Protein AF-A0A1N7J1S6-F1 (afdb_monomer_lite)

Organism: NCBI:txid570947

InterPro domains:
  IPR013783 Immunoglobulin-like fold [G3DSA:2.60.40.10] (115-213)
  IPR014755 Copper resistance protein CopC/internalin, immunoglobulin-like [G3DSA:2.60.40.1220] (24-111)
  IPR032812 SbsA, Ig-like domain [PF13205] (24-112)

pLDDT: mean 71.51, std 26.27, range [21.31, 98.06]

Foldseek 3Di:
DDAQAWPFDPPPVDPDDDPPDPAPAAAQFDKGKTFGPWFWDPVLDDCVAWFKAWPVRHTDPQWDWDGDTRIIMIGGPDGHDAQTKMKIKGAQSTAHPVRHTYPGIDIDIHTHHHDAQAFWEDWDWDWDAPPVRQIKIWIFTDDGPQFPAKWKWKDQDPDIDTPADPVRHGDGDHPTDMGRPDDAQTKMKIWIWTHHPNDTHPIYPIDIDHHHHPPPVDPPDDDPVVVVVVVVDDPDPDDDDPDDDLDADFDDDDDQAWTWRFDDDPNDGQWTKTFGPQCPPPDPVVVVVVVVVVQVVCCVVPNPQWDWDFDQDDDDDDDDDDDRRRTTTTGRPDDDDPDDPDDDDDDDD

Secondary structure (DSSP, 8-state):
--------B-----SS----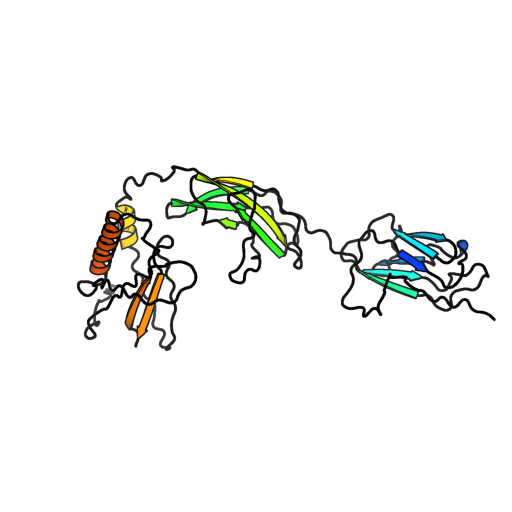-S--PBPTT--EEEE-SS-B-GGG-STTTEEEEETTS-B-TT-EEEEETTEEEEE-SSPPPTT-EEEEEE-TT-BBTTS-B-SS-EEEEEEBPPPPPPPPEEEEEEEEE-TTS-EEEEEEEEPPTT--EEEEEEESSSS-EEPB-TTSPBP-B-SSEEE----TTPEEEEEEEEEETTEE----PPEEEEPPTT-----S---HHHHHHHTT---------------------TTTS-EEEEEEETTEEEEEEEEPP-GGGS-HHHHHHHHHHHHHHHHHHHGGG--EEE--------SS-------EEE-----S-------------

Sequence (349 aa):
MRYAAALIFFIIFLNGAPVFGEEERVPVDKRWTVEFSVDIDPVSVTEDTVYVTTENGEKVASVETKTEGRFVYVSNPSTYNYDTVYTLHVEKRVSSVQGEALLSGETEDFRTEHAPVQAPEGVTAEISYNHYGKPEVLVDWSPVPGADGYHFYYGDGEAMETFRNMDGTPETILPPFRDSFVYEGETWRYGAKSVKDGRESSLSEVQEITVPGDVSPGWVGESREFVEEMHQYRPTITEETEEVGLVYANGVFAGEMASFDYQFNEGKVTRTVIAFPDFSQYSEADQSRFFDYMTEELSGQFGDAAFIDESYSESGVRSAGWVAETSIRLVLNRSEDLTTAGVMISPVD

Radius of gyration: 36.33 Å; chains: 1; bounding box: 71×67×106 Å

Structure (mmCIF, N/CA/C/O backbone):
data_AF-A0A1N7J1S6-F1
#
_entry.id   AF-A0A1N7J1S6-F1
#
loop_
_atom_site.group_PDB
_atom_site.id
_atom_site.type_symbol
_atom_site.label_atom_id
_atom_site.label_alt_id
_atom_site.label_comp_id
_atom_site.label_asym_id
_atom_site.label_entity_id
_atom_site.label_seq_id
_atom_site.pdbx_PDB_ins_code
_atom_site.Cartn_x
_atom_site.Cartn_y
_atom_site.Cartn_z
_atom_site.occupancy
_atom_site.B_iso_or_equiv
_atom_site.auth_seq_id
_atom_site.auth_comp_id
_atom_site.auth_asym_id
_atom_site.auth_atom_id
_atom_site.pdbx_PDB_model_num
ATOM 1 N N . MET A 1 1 ? -39.098 7.944 35.077 1.00 42.12 1 MET A N 1
ATOM 2 C CA . MET A 1 1 ? -37.733 7.491 34.754 1.00 42.12 1 MET A CA 1
ATOM 3 C C . MET A 1 1 ? -37.242 8.360 33.624 1.00 42.12 1 MET A C 1
ATOM 5 O O . MET A 1 1 ? -37.938 8.452 32.621 1.00 42.12 1 MET A O 1
ATOM 9 N N . ARG A 1 2 ? -36.150 9.091 33.842 1.00 40.97 2 ARG A N 1
ATOM 10 C CA . ARG A 1 2 ? -35.384 9.679 32.743 1.00 40.97 2 ARG A CA 1
ATOM 11 C C . ARG A 1 2 ? -34.463 8.558 32.241 1.00 40.97 2 ARG A C 1
ATOM 13 O O . ARG A 1 2 ? -34.143 7.664 33.016 1.00 40.97 2 ARG A O 1
ATOM 20 N N . TYR A 1 3 ? -34.227 8.516 30.941 1.00 38.94 3 TYR A N 1
ATOM 21 C CA . TYR A 1 3 ? -33.351 7.537 30.312 1.00 38.94 3 TYR A CA 1
ATOM 22 C C . TYR A 1 3 ? -32.223 8.321 29.649 1.00 38.94 3 TYR A C 1
ATOM 24 O O . TYR A 1 3 ? -32.499 9.319 28.976 1.00 38.94 3 TYR A O 1
ATOM 32 N N . ALA A 1 4 ? -30.990 7.852 29.790 1.00 40.38 4 ALA A N 1
ATOM 33 C CA . ALA A 1 4 ? -29.868 8.288 28.985 1.00 40.38 4 ALA A CA 1
ATOM 34 C C . ALA A 1 4 ? -30.102 7.786 27.553 1.00 40.38 4 ALA A C 1
ATOM 36 O O . ALA A 1 4 ? -29.883 6.620 27.231 1.00 40.38 4 ALA A O 1
ATOM 37 N N . ALA A 1 5 ? -30.628 8.656 26.695 1.00 38.53 5 ALA A N 1
ATOM 38 C CA . ALA A 1 5 ? -30.724 8.385 25.270 1.00 38.53 5 ALA A CA 1
ATOM 39 C C . ALA A 1 5 ? -29.355 8.650 24.646 1.00 38.53 5 ALA A C 1
ATOM 41 O O . ALA A 1 5 ? -29.071 9.789 24.294 1.00 38.53 5 ALA A O 1
ATOM 42 N N . ALA A 1 6 ? -28.511 7.625 24.528 1.00 37.91 6 ALA A N 1
ATOM 43 C CA . ALA A 1 6 ? -27.276 7.743 23.769 1.00 37.91 6 ALA A CA 1
ATOM 44 C C . ALA A 1 6 ? -27.608 7.944 22.289 1.00 37.91 6 ALA A C 1
ATOM 46 O O . ALA A 1 6 ? -27.887 7.000 21.559 1.00 37.91 6 ALA A O 1
ATOM 47 N N . LEU A 1 7 ? -27.606 9.201 21.856 1.00 35.16 7 LEU A N 1
ATOM 48 C CA . LEU A 1 7 ? -27.322 9.507 20.466 1.00 35.16 7 LEU A CA 1
ATOM 49 C C . LEU A 1 7 ? -25.809 9.372 20.317 1.00 35.16 7 LEU A C 1
ATOM 51 O O . LEU A 1 7 ? -25.076 10.250 20.775 1.00 35.16 7 LEU A O 1
ATOM 55 N N . ILE A 1 8 ? -25.353 8.266 19.733 1.00 39.38 8 ILE A N 1
ATOM 56 C CA . ILE A 1 8 ? -23.975 8.168 19.263 1.00 39.38 8 ILE A CA 1
ATOM 57 C C . ILE A 1 8 ? -23.899 9.027 18.005 1.00 39.38 8 ILE A C 1
ATOM 59 O O . ILE A 1 8 ? -24.312 8.620 16.922 1.00 39.38 8 ILE A O 1
ATOM 63 N N . PHE A 1 9 ? -23.430 10.261 18.163 1.00 40.03 9 PHE A N 1
ATOM 64 C CA . PHE A 1 9 ? -22.901 11.007 17.034 1.00 40.03 9 PHE A CA 1
ATOM 65 C C . PHE A 1 9 ? -21.459 10.543 16.865 1.00 40.03 9 PHE A C 1
ATOM 67 O O . PHE A 1 9 ? -20.589 10.905 17.652 1.00 40.03 9 PHE A O 1
ATOM 74 N N . PHE A 1 10 ? -21.169 9.786 15.811 1.00 42.34 10 PHE A N 1
ATOM 75 C CA . PHE A 1 10 ? -19.846 9.929 15.223 1.00 42.34 10 PHE A CA 1
ATOM 76 C C . PHE A 1 10 ? -19.800 11.371 14.710 1.00 42.34 10 PHE A C 1
ATOM 78 O O . PHE A 1 10 ? -20.438 11.682 13.703 1.00 42.34 10 PHE A O 1
ATOM 85 N N . ILE A 1 11 ? -19.124 12.291 15.416 1.00 38.38 11 ILE A N 1
ATOM 86 C CA . ILE A 1 11 ? -18.727 13.560 14.793 1.00 38.38 11 ILE A CA 1
ATOM 87 C C . ILE A 1 11 ? -17.661 13.203 13.761 1.00 38.38 11 ILE A C 1
ATOM 89 O O . ILE A 1 11 ? -16.457 13.329 13.966 1.00 38.38 11 ILE A O 1
ATOM 93 N N . ILE A 1 12 ? -18.143 12.733 12.621 1.00 37.38 12 ILE A N 1
ATOM 94 C CA . ILE A 1 12 ? -17.514 12.993 11.349 1.00 37.38 12 ILE A CA 1
ATOM 95 C C . ILE A 1 12 ? -17.744 14.493 11.144 1.00 37.38 12 ILE A C 1
ATOM 97 O O . ILE A 1 12 ? -18.880 14.968 11.213 1.00 37.38 12 ILE A O 1
ATOM 101 N N . PHE A 1 13 ? -16.685 15.278 10.968 1.00 32.69 13 PHE A N 1
ATOM 102 C CA . PHE A 1 13 ? -16.841 16.658 10.514 1.00 32.69 13 PHE A CA 1
ATOM 103 C C . PHE A 1 13 ? -17.549 16.628 9.142 1.00 32.69 13 PHE A C 1
ATOM 105 O O . PHE A 1 13 ? -16.902 16.424 8.123 1.00 32.69 13 PHE A O 1
ATOM 112 N N . LEU A 1 14 ? -18.878 16.790 9.107 1.00 33.50 14 LEU A N 1
ATOM 113 C CA . LEU A 1 14 ? -19.700 16.718 7.892 1.00 33.50 14 LEU A CA 1
ATOM 114 C C . LEU A 1 14 ? -20.666 17.909 7.817 1.00 33.50 14 LEU A C 1
ATOM 116 O O . LEU A 1 14 ? -21.756 17.910 8.387 1.00 33.50 14 LEU A O 1
ATOM 120 N N . ASN A 1 15 ? -20.288 18.924 7.039 1.00 34.53 15 ASN A N 1
ATOM 121 C CA . ASN A 1 15 ? -21.257 19.786 6.365 1.00 34.53 15 ASN A CA 1
ATOM 122 C C . ASN A 1 15 ? -21.849 18.987 5.187 1.00 34.53 15 ASN A C 1
ATOM 124 O O . ASN A 1 15 ? -21.392 19.133 4.059 1.00 34.53 15 ASN A O 1
ATOM 128 N N . GLY A 1 16 ? -22.820 18.109 5.440 1.00 33.31 16 GLY A N 1
ATOM 129 C CA . GLY A 1 16 ? -23.506 17.348 4.387 1.00 33.31 16 GLY A CA 1
ATOM 130 C C . GLY A 1 16 ? -23.949 15.966 4.858 1.00 33.31 16 GLY A C 1
ATOM 131 O O . GLY A 1 16 ? -23.215 15.289 5.565 1.00 33.31 16 GLY A O 1
ATOM 132 N N . ALA A 1 17 ? -25.166 15.555 4.504 1.00 31.66 17 ALA A N 1
ATOM 133 C CA . ALA A 1 17 ? -25.696 14.238 4.852 1.00 31.66 17 ALA A CA 1
ATOM 134 C C . ALA A 1 17 ? -24.813 13.116 4.255 1.00 31.66 17 ALA A C 1
ATOM 136 O O . ALA A 1 17 ? -24.553 13.165 3.050 1.00 31.66 17 ALA A O 1
ATOM 137 N N . PRO A 1 18 ? -24.367 12.115 5.041 1.00 39.38 18 PRO A N 1
ATOM 138 C CA . PRO A 1 18 ? -23.548 11.030 4.523 1.00 39.38 18 PRO A CA 1
ATOM 139 C C . PRO A 1 18 ? -24.424 10.074 3.714 1.00 39.38 18 PRO A C 1
ATOM 141 O O . PRO A 1 18 ? -25.218 9.300 4.246 1.00 39.38 18 PRO A O 1
ATOM 144 N N . VAL A 1 19 ? -24.282 10.142 2.397 1.00 39.31 19 VAL A N 1
ATOM 145 C CA . VAL A 1 19 ? -24.509 8.982 1.542 1.00 39.31 19 VAL A CA 1
ATOM 146 C C . VAL A 1 19 ? -23.254 8.135 1.723 1.00 39.31 19 VAL A C 1
ATOM 148 O O . VAL A 1 19 ? -22.203 8.513 1.214 1.00 39.31 19 VAL A O 1
ATOM 151 N N . PHE A 1 20 ? -23.332 7.051 2.498 1.00 44.09 20 PHE A N 1
ATOM 152 C CA . PHE A 1 20 ? -22.253 6.063 2.586 1.00 44.09 20 PHE A CA 1
ATOM 153 C C . PHE A 1 20 ? -22.177 5.321 1.243 1.00 44.09 20 PHE A C 1
ATOM 155 O O . PHE A 1 20 ? -22.764 4.257 1.061 1.00 44.09 20 PHE A O 1
ATOM 162 N N . GLY A 1 21 ? -21.556 5.970 0.256 1.00 43.53 21 GLY A N 1
ATOM 163 C CA . GLY A 1 21 ? -21.075 5.325 -0.959 1.00 43.53 21 GLY A CA 1
ATOM 164 C C . GLY A 1 21 ? -19.874 4.447 -0.617 1.00 43.53 21 GLY A C 1
ATOM 165 O O . GLY A 1 21 ? -19.193 4.725 0.362 1.00 43.53 21 GLY A O 1
ATOM 166 N N . GLU A 1 22 ? -19.684 3.375 -1.384 1.00 51.41 22 GLU A N 1
ATOM 167 C CA . GLU A 1 22 ? -18.583 2.399 -1.320 1.00 51.41 22 GLU A CA 1
ATOM 168 C C . GLU A 1 22 ? -17.413 2.756 -0.372 1.00 51.41 22 GLU A C 1
ATOM 170 O O . GLU A 1 22 ? -16.510 3.510 -0.716 1.00 51.41 22 GLU A O 1
ATOM 175 N N . GLU A 1 23 ? -17.478 2.178 0.832 1.00 58.62 23 GLU A N 1
ATOM 176 C CA . GLU A 1 23 ? -16.375 1.808 1.732 1.00 58.62 23 GLU A CA 1
ATOM 177 C C . GLU A 1 23 ? -15.199 2.799 1.878 1.00 58.62 23 GLU A C 1
ATOM 179 O O . GLU A 1 23 ? -14.113 2.604 1.328 1.00 58.62 23 GLU A O 1
ATOM 184 N N . GLU A 1 24 ? -15.357 3.813 2.734 1.00 77.19 24 GLU A N 1
ATOM 185 C CA . GLU A 1 24 ? -14.226 4.611 3.223 1.00 77.19 24 GLU A CA 1
ATOM 186 C C . GLU A 1 24 ? -13.298 3.727 4.080 1.00 77.19 24 GLU A C 1
ATOM 188 O O . GLU A 1 24 ? -13.545 3.465 5.259 1.00 77.19 24 GLU A O 1
ATOM 193 N N . ARG A 1 25 ? -12.227 3.217 3.462 1.00 88.94 25 ARG A N 1
ATOM 194 C CA . ARG A 1 25 ? -11.177 2.456 4.150 1.00 88.94 25 ARG A CA 1
ATOM 195 C C . ARG A 1 25 ? -10.469 3.345 5.168 1.00 88.94 25 ARG A C 1
ATOM 197 O O . ARG A 1 25 ? -10.085 4.472 4.858 1.00 88.94 25 ARG A O 1
ATOM 204 N N . VAL A 1 26 ? -10.250 2.830 6.375 1.00 93.25 26 VAL A N 1
ATOM 205 C CA . VAL A 1 26 ? -9.585 3.580 7.451 1.00 93.25 26 VAL A CA 1
ATOM 206 C C . VAL A 1 26 ? -8.098 3.217 7.568 1.00 93.25 26 VAL A C 1
ATOM 208 O O . VAL A 1 26 ? -7.737 2.064 7.329 1.00 93.25 26 VAL A O 1
ATOM 211 N N . PRO A 1 27 ? -7.224 4.150 7.988 1.00 93.38 27 PRO A N 1
ATOM 212 C CA . PRO A 1 27 ? -5.819 3.844 8.263 1.00 93.38 27 PRO A CA 1
ATOM 213 C C . PRO A 1 27 ? -5.639 2.723 9.296 1.00 93.38 27 PRO A C 1
ATOM 215 O O . PRO A 1 27 ? -6.439 2.593 10.228 1.00 93.38 27 PRO A O 1
ATOM 218 N N . VAL A 1 28 ? -4.562 1.937 9.194 1.00 94.81 28 VAL A N 1
ATOM 219 C CA . VAL A 1 28 ? -4.284 0.850 10.162 1.00 94.81 28 VAL A CA 1
ATOM 220 C C . VAL A 1 28 ? -3.940 1.335 11.577 1.00 94.81 28 VAL A C 1
ATOM 222 O O . VAL A 1 28 ? -3.928 0.535 12.512 1.00 94.81 28 VAL A O 1
ATOM 225 N N . ASP A 1 29 ? -3.691 2.630 11.773 1.00 94.25 29 ASP A N 1
ATOM 226 C CA . ASP A 1 29 ? -3.469 3.275 13.074 1.00 94.25 29 ASP A CA 1
ATOM 227 C C . ASP A 1 29 ? -4.683 4.099 13.555 1.00 94.25 29 ASP A C 1
ATOM 229 O O . ASP A 1 29 ? -4.576 4.915 14.481 1.00 94.25 29 ASP A O 1
ATOM 233 N N . LYS A 1 30 ? -5.860 3.878 12.946 1.00 94.25 30 LYS A N 1
ATOM 234 C CA . LYS A 1 30 ? -7.103 4.595 13.251 1.00 94.25 30 LYS A CA 1
ATOM 235 C C . LYS A 1 30 ? -7.411 4.596 14.750 1.00 94.25 30 LYS A C 1
ATOM 237 O O . LYS A 1 30 ? -7.494 3.561 15.414 1.00 94.25 30 LYS A O 1
ATOM 242 N N . ARG A 1 31 ? -7.684 5.799 15.259 1.00 95.25 31 ARG A N 1
ATOM 243 C CA . ARG A 1 31 ? -8.252 6.040 16.589 1.00 95.25 31 ARG A CA 1
ATOM 244 C C . ARG A 1 31 ? -9.714 6.432 16.448 1.00 95.25 31 ARG A C 1
ATOM 246 O O . ARG A 1 31 ? -10.066 7.199 15.548 1.00 95.25 31 ARG A O 1
ATOM 253 N N . TRP A 1 32 ? -10.545 5.930 17.351 1.00 95.44 32 TRP A N 1
ATOM 254 C CA . TRP A 1 32 ? -11.973 6.215 17.378 1.00 95.44 32 TRP A CA 1
ATOM 255 C C . TRP A 1 32 ? -12.316 7.154 18.526 1.00 95.44 32 TRP A C 1
ATOM 257 O O . TRP A 1 32 ? -11.720 7.097 19.604 1.00 95.44 32 TRP A O 1
ATOM 267 N N . THR A 1 33 ? -13.312 7.999 18.295 1.00 94.50 33 THR A N 1
ATOM 268 C CA . THR A 1 33 ? -13.943 8.818 19.325 1.00 94.50 33 THR A CA 1
ATOM 269 C C . THR A 1 33 ? -15.428 8.510 19.306 1.00 94.50 33 THR A C 1
ATOM 271 O O . THR A 1 33 ? -16.105 8.790 18.321 1.00 94.50 33 THR A O 1
ATOM 274 N N . VAL A 1 34 ? -15.918 7.925 20.394 1.00 93.00 34 VAL A N 1
ATOM 275 C CA . VAL A 1 34 ? -17.337 7.667 20.624 1.00 93.00 34 VAL A CA 1
ATOM 276 C C . VAL A 1 34 ? -17.875 8.799 21.488 1.00 93.00 34 VAL A C 1
ATOM 278 O O . VAL A 1 34 ? -17.411 9.000 22.613 1.00 93.00 34 VAL A O 1
ATOM 281 N N . GLU A 1 35 ? -18.829 9.562 20.966 1.00 92.44 35 GLU A N 1
ATOM 282 C CA . GLU A 1 35 ? -19.505 10.620 21.713 1.00 92.44 35 GLU A CA 1
ATOM 283 C C . GLU A 1 35 ? -20.866 10.145 22.212 1.00 92.44 35 GLU A C 1
ATOM 285 O O . GLU A 1 35 ? -21.671 9.596 21.462 1.00 92.44 35 GLU A O 1
ATOM 290 N N . PHE A 1 36 ? -21.136 10.414 23.484 1.00 92.25 36 PHE A N 1
ATOM 291 C CA . PHE A 1 36 ? -22.407 10.152 24.134 1.00 92.25 36 PHE A CA 1
ATOM 292 C C . PHE A 1 36 ? -23.166 11.461 24.371 1.00 92.25 36 PHE A C 1
ATOM 294 O O . PHE A 1 36 ? -22.601 12.550 24.479 1.00 92.25 36 PHE A O 1
ATOM 301 N N . SER A 1 37 ? -24.485 11.366 24.517 1.00 92.50 37 SER A N 1
ATOM 302 C CA . SER A 1 37 ? -25.349 12.520 24.800 1.00 92.50 37 SER A CA 1
ATOM 303 C C . SER A 1 37 ? -25.173 13.101 26.211 1.00 92.50 37 SER A C 1
ATOM 305 O O . SER A 1 37 ? -25.659 14.197 26.491 1.00 92.50 37 SER A O 1
ATOM 307 N N . VAL A 1 38 ? -24.563 12.338 27.121 1.00 93.12 38 VAL A N 1
ATOM 308 C CA . VAL A 1 38 ? -24.381 12.648 28.545 1.00 93.12 38 VAL A CA 1
ATOM 309 C C . VAL A 1 38 ? -23.003 12.181 29.009 1.00 93.12 38 VAL A C 1
ATOM 311 O O . VAL A 1 38 ? -22.390 11.335 28.362 1.00 93.12 38 VAL A O 1
ATOM 314 N N . ASP A 1 39 ? -22.535 12.704 30.143 1.00 95.69 39 ASP A N 1
ATOM 315 C CA . ASP A 1 39 ? -21.275 12.267 30.748 1.00 95.69 39 ASP A CA 1
ATOM 316 C C . ASP A 1 39 ? -21.331 10.786 31.152 1.00 95.69 39 ASP A C 1
ATOM 318 O O . ASP A 1 39 ? -22.292 10.329 31.787 1.00 95.69 39 ASP A O 1
ATOM 322 N N . ILE A 1 40 ? -20.276 10.052 30.802 1.00 96.94 40 ILE A N 1
ATOM 323 C CA . ILE A 1 40 ? -20.147 8.609 31.007 1.00 96.94 40 ILE A CA 1
ATOM 324 C C . ILE A 1 40 ? -19.358 8.314 32.276 1.00 96.94 40 ILE A C 1
ATOM 326 O O . ILE A 1 40 ? -18.380 8.993 32.582 1.00 96.94 40 ILE A O 1
ATOM 330 N N . ASP A 1 41 ? -19.791 7.293 33.018 1.00 97.94 41 ASP A N 1
ATOM 331 C CA . ASP A 1 41 ? -19.034 6.742 34.138 1.00 97.94 41 ASP A CA 1
ATOM 332 C C . ASP A 1 41 ? -17.806 5.995 33.593 1.00 97.94 41 ASP A C 1
ATOM 334 O O . ASP A 1 41 ? -17.973 4.943 32.962 1.00 97.94 41 ASP A O 1
ATOM 338 N N . PRO A 1 42 ? -16.572 6.480 33.840 1.00 98.06 42 PRO A N 1
ATOM 339 C CA . PRO A 1 42 ? -15.365 5.834 33.339 1.00 98.06 42 PRO A CA 1
ATOM 340 C C . PRO A 1 42 ? -15.205 4.387 33.815 1.00 98.06 42 PRO A C 1
ATOM 342 O O . PRO A 1 42 ? -14.587 3.596 33.116 1.00 98.06 42 PRO A O 1
ATOM 345 N N . VAL A 1 43 ? -15.770 4.019 34.973 1.00 98.00 43 VAL A N 1
ATOM 346 C CA . VAL A 1 43 ? -15.687 2.650 35.515 1.00 98.00 43 VAL A CA 1
ATOM 347 C C . VAL A 1 43 ? -16.548 1.671 34.712 1.00 98.00 43 VAL A C 1
ATOM 349 O O . VAL A 1 43 ? -16.275 0.471 34.697 1.00 98.00 43 VAL A O 1
ATOM 352 N N . SER A 1 44 ? -17.575 2.173 34.022 1.00 97.81 44 SER A N 1
ATOM 353 C CA . SER A 1 44 ? -18.438 1.363 33.158 1.00 97.81 44 SER A CA 1
ATOM 354 C C . SER A 1 44 ? -17.829 1.065 31.785 1.00 97.81 44 SER A C 1
ATOM 356 O O . SER A 1 44 ? -18.367 0.222 31.073 1.00 97.81 44 SER A O 1
ATOM 358 N N . VAL A 1 45 ? -16.726 1.734 31.424 1.00 97.44 45 VAL A N 1
ATOM 359 C CA . VAL A 1 45 ? -15.999 1.552 30.161 1.00 97.44 45 VAL A CA 1
ATOM 360 C C . VAL A 1 45 ? -14.808 0.626 30.408 1.00 97.44 45 VAL A C 1
ATOM 362 O O . VAL A 1 45 ? -13.849 0.973 31.091 1.00 97.44 45 VAL A O 1
ATOM 365 N N . THR A 1 46 ? -14.894 -0.580 29.864 1.00 97.00 46 THR A N 1
ATOM 366 C CA . THR A 1 46 ? -13.958 -1.694 30.056 1.00 97.00 46 THR A CA 1
ATOM 367 C C . THR A 1 46 ? -13.746 -2.438 28.737 1.00 97.00 46 THR A C 1
ATOM 369 O O . THR A 1 46 ? -14.532 -2.281 27.804 1.00 97.00 46 THR A O 1
ATOM 372 N N . GLU A 1 47 ? -12.768 -3.344 28.684 1.00 96.19 47 GLU A N 1
ATOM 373 C CA . GLU A 1 47 ? -12.526 -4.249 27.539 1.00 96.19 47 GLU A CA 1
ATOM 374 C C . GLU A 1 47 ? -13.711 -5.181 27.195 1.00 96.19 47 GLU A C 1
ATOM 376 O O . GLU A 1 47 ? -13.746 -5.831 26.149 1.00 96.19 47 GLU A O 1
ATOM 381 N N . ASP A 1 48 ? -14.703 -5.266 28.082 1.00 97.31 48 ASP A N 1
ATOM 382 C CA . ASP A 1 48 ? -15.927 -6.046 27.900 1.00 97.31 48 ASP A CA 1
ATOM 383 C C . ASP A 1 48 ? -17.142 -5.200 27.530 1.00 97.31 48 ASP A C 1
ATOM 385 O O . ASP A 1 48 ? -18.243 -5.738 27.380 1.00 97.31 48 ASP A O 1
ATOM 389 N N . THR A 1 49 ? -16.972 -3.884 27.447 1.00 96.94 49 THR A N 1
ATOM 390 C CA . THR A 1 49 ? -18.060 -2.955 27.148 1.00 96.94 49 THR A CA 1
ATOM 391 C C . THR A 1 49 ? -17.753 -2.011 26.002 1.00 96.94 49 THR A C 1
ATOM 393 O O . THR A 1 49 ? -18.682 -1.601 25.319 1.00 96.94 49 THR A O 1
ATOM 396 N N . VAL A 1 50 ? -16.481 -1.713 25.743 1.00 97.06 50 VAL A N 1
ATOM 397 C CA . VAL A 1 50 ? -16.037 -1.040 24.524 1.00 97.06 50 VAL A CA 1
ATOM 398 C C . VAL A 1 50 ? -14.815 -1.781 23.998 1.00 97.06 50 VAL A C 1
ATOM 400 O O . VAL A 1 50 ? -13.766 -1.788 24.639 1.00 97.06 50 VAL A O 1
ATOM 403 N N . TYR A 1 51 ? -14.956 -2.450 22.858 1.00 97.69 51 TYR A N 1
ATOM 404 C CA . TYR A 1 51 ? -13.898 -3.284 22.284 1.00 97.69 51 TYR A CA 1
ATOM 405 C C . TYR A 1 51 ? -14.018 -3.379 20.766 1.00 97.69 51 TYR A C 1
ATOM 407 O O . TYR A 1 51 ? -15.033 -3.007 20.189 1.00 97.69 51 TYR A O 1
ATOM 415 N N . VAL A 1 52 ? -12.979 -3.896 20.114 1.00 97.38 52 VAL A N 1
ATOM 416 C CA . VAL A 1 52 ? -12.977 -4.165 18.670 1.00 97.38 52 VAL A CA 1
ATOM 417 C C . VAL A 1 52 ? -12.847 -5.667 18.446 1.00 97.38 52 VAL A C 1
ATOM 419 O O . VAL A 1 52 ? -12.071 -6.324 19.144 1.00 97.38 52 VAL A O 1
ATOM 422 N N . THR A 1 53 ? -13.584 -6.216 17.482 1.00 97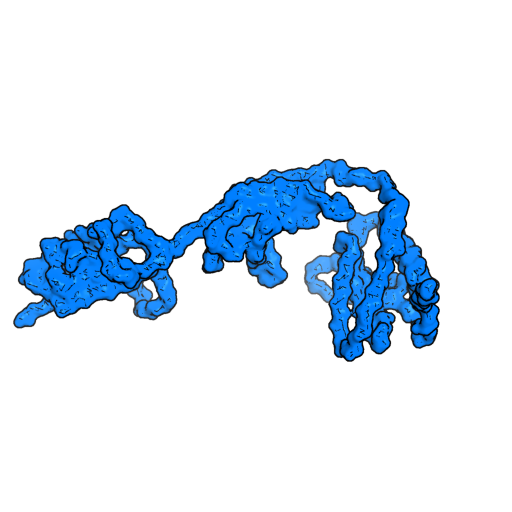.94 53 THR A N 1
ATOM 423 C CA . THR A 1 53 ? -13.434 -7.607 17.028 1.00 97.94 53 THR A CA 1
ATOM 424 C C . THR A 1 53 ? -12.974 -7.682 15.584 1.00 97.94 53 THR A C 1
ATOM 426 O O . THR A 1 53 ? -13.230 -6.770 14.803 1.00 97.94 53 THR A O 1
ATOM 429 N N . THR A 1 54 ? -12.322 -8.782 15.225 1.00 97.44 54 THR A N 1
ATOM 430 C CA . THR A 1 54 ? -12.075 -9.176 13.832 1.00 97.44 54 THR A CA 1
ATOM 431 C C . THR A 1 54 ? -13.370 -9.647 13.162 1.00 97.44 54 THR A C 1
ATOM 433 O O . THR A 1 54 ? -14.372 -9.893 13.837 1.00 97.44 54 THR A O 1
ATOM 436 N N . GLU A 1 55 ? -13.331 -9.855 11.845 1.00 96.31 55 GLU A N 1
ATOM 437 C CA . GLU A 1 55 ? -14.414 -10.478 11.064 1.00 96.31 55 GLU A CA 1
ATOM 438 C C . GLU A 1 55 ? -14.880 -11.848 11.600 1.00 96.31 55 GLU A C 1
ATOM 440 O O . GLU A 1 55 ? -16.039 -12.220 11.437 1.00 96.31 55 GLU A O 1
ATOM 445 N N . ASN A 1 56 ? -14.006 -12.585 12.298 1.00 97.25 56 ASN A N 1
ATOM 446 C CA . ASN A 1 56 ? -14.328 -13.881 12.906 1.00 97.25 56 ASN A CA 1
ATOM 447 C C . ASN A 1 56 ? -14.948 -13.750 14.311 1.00 97.25 56 ASN A C 1
ATOM 449 O O . ASN A 1 56 ? -15.211 -14.754 14.972 1.00 97.25 56 ASN A O 1
ATOM 453 N N . GLY A 1 57 ? -15.159 -12.520 14.790 1.00 97.19 57 GLY A N 1
ATOM 454 C CA . GLY A 1 57 ? -15.689 -12.228 16.121 1.00 97.19 57 GLY A CA 1
ATOM 455 C C . GLY A 1 57 ? -14.658 -12.331 17.251 1.00 97.19 57 GLY A C 1
ATOM 456 O O . GLY A 1 57 ? -15.028 -12.254 18.423 1.00 97.19 57 GLY A O 1
ATOM 457 N N . GLU A 1 58 ? -13.369 -12.494 16.942 1.00 97.81 58 GLU A N 1
ATOM 458 C CA . GLU A 1 58 ? -12.307 -12.538 17.953 1.00 97.81 58 GLU A CA 1
ATOM 459 C C . GLU A 1 58 ? -11.955 -11.124 18.424 1.00 97.81 58 GLU A C 1
ATOM 461 O O . GLU A 1 58 ? -11.762 -10.225 17.606 1.00 97.81 58 GLU A O 1
ATOM 466 N N . LYS A 1 59 ? -11.844 -10.907 19.741 1.00 97.56 59 LYS A N 1
ATOM 467 C CA . LYS A 1 59 ? -11.455 -9.599 20.293 1.00 97.56 59 LYS A CA 1
ATOM 468 C C . LYS A 1 59 ? -10.005 -9.249 19.944 1.00 97.56 59 LYS A C 1
ATOM 470 O O . LYS A 1 59 ? -9.103 -10.069 20.105 1.00 97.56 59 LYS A O 1
ATOM 475 N N . VAL A 1 60 ? -9.770 -7.995 19.563 1.00 96.56 60 VAL A N 1
ATOM 476 C CA . VAL A 1 60 ? -8.425 -7.431 19.390 1.00 96.56 60 VAL A CA 1
ATOM 477 C C . VAL A 1 60 ? -7.811 -7.183 20.772 1.00 96.56 60 VAL A C 1
ATOM 479 O O . VAL A 1 60 ? -8.296 -6.350 21.533 1.00 96.56 60 VAL A O 1
ATOM 482 N N . ALA A 1 61 ? -6.744 -7.914 21.105 1.00 90.00 61 ALA A N 1
ATOM 483 C CA . ALA A 1 61 ? -6.194 -7.991 22.466 1.00 90.00 61 ALA A CA 1
ATOM 484 C C . ALA A 1 61 ? -5.584 -6.685 23.013 1.00 90.00 61 ALA A C 1
ATOM 486 O O . ALA A 1 61 ? -5.342 -6.575 24.210 1.00 90.00 61 ALA A O 1
ATOM 487 N N . SER A 1 62 ? -5.297 -5.713 22.150 1.00 87.19 62 SER A N 1
ATOM 488 C CA . SER A 1 62 ? -4.539 -4.506 22.487 1.00 87.19 62 SER A CA 1
ATOM 489 C C . SER A 1 62 ? -5.372 -3.230 22.461 1.00 87.19 62 SER A C 1
ATOM 491 O O . SER A 1 62 ? -4.792 -2.161 22.371 1.00 87.19 62 SER A O 1
ATOM 493 N N . VAL A 1 63 ? -6.705 -3.293 22.504 1.00 94.31 63 VAL A N 1
ATOM 494 C CA . VAL A 1 63 ? -7.534 -2.076 22.496 1.00 94.31 63 VAL A CA 1
ATOM 495 C C . VAL A 1 63 ? -7.513 -1.395 23.865 1.00 94.31 63 VAL A C 1
ATOM 497 O O . VAL A 1 63 ? -7.869 -1.988 24.878 1.00 94.31 63 VAL A O 1
ATOM 500 N N . GLU A 1 64 ? -7.141 -0.119 23.881 1.00 96.56 64 GLU A N 1
ATOM 501 C CA . GLU A 1 64 ? -7.170 0.756 25.049 1.00 96.56 64 GLU A CA 1
ATOM 502 C C . GLU A 1 64 ? -8.305 1.776 24.932 1.00 96.56 64 GLU A C 1
ATOM 504 O O . GLU A 1 64 ? -8.574 2.320 23.855 1.00 96.56 64 GLU A O 1
ATOM 509 N N . THR A 1 65 ? -8.944 2.075 26.064 1.00 97.00 65 THR A N 1
ATOM 510 C CA . THR A 1 65 ? -10.025 3.061 26.155 1.00 97.00 65 THR A CA 1
ATOM 511 C C . THR A 1 65 ? -9.690 4.164 27.149 1.00 97.00 65 THR A C 1
ATOM 513 O O . THR A 1 65 ? -9.216 3.892 28.253 1.00 97.00 65 THR A O 1
ATOM 516 N N . LYS A 1 66 ? -10.006 5.412 26.800 1.00 97.62 66 LYS A N 1
ATOM 517 C CA . LYS A 1 66 ? -9.895 6.573 27.692 1.00 97.62 66 LYS A CA 1
ATOM 518 C C . LYS A 1 66 ? -11.198 7.365 27.686 1.00 97.62 66 LYS A C 1
ATOM 520 O O . LYS A 1 66 ? -11.669 7.745 26.621 1.00 97.62 66 LYS A O 1
ATOM 525 N N . THR A 1 67 ? -11.740 7.671 28.861 1.00 97.56 67 THR A N 1
ATOM 526 C CA . THR A 1 67 ? -12.999 8.423 29.000 1.00 97.56 67 THR A CA 1
ATOM 527 C C . THR A 1 67 ? -12.740 9.853 29.471 1.00 97.56 67 THR A C 1
ATOM 529 O O . THR A 1 67 ? -12.029 10.064 30.454 1.00 97.56 67 THR A O 1
ATOM 532 N N . GLU A 1 68 ? -13.340 10.838 28.801 1.00 97.50 68 GLU A N 1
ATOM 533 C CA . GLU A 1 68 ? -13.307 12.257 29.173 1.00 97.50 68 GLU A CA 1
ATOM 534 C C . GLU A 1 68 ? -14.708 12.877 29.034 1.00 97.50 68 GLU A C 1
ATOM 536 O O . GLU A 1 68 ? -15.148 13.251 27.946 1.00 97.50 68 GLU A O 1
ATOM 541 N N . GLY A 1 69 ? -15.431 12.979 30.155 1.00 96.31 69 GLY A N 1
ATOM 542 C CA . GLY A 1 69 ? -16.812 13.468 30.175 1.00 96.31 69 GLY A CA 1
ATOM 543 C C . GLY A 1 69 ? -17.731 12.559 29.359 1.00 96.31 69 GLY A C 1
ATOM 544 O O . GLY A 1 69 ? -17.930 11.396 29.701 1.00 96.31 69 GLY A O 1
ATOM 545 N N . ARG A 1 70 ? -18.274 13.087 28.264 1.00 94.88 70 ARG A N 1
ATOM 546 C CA . ARG A 1 70 ? -19.145 12.361 27.328 1.00 94.88 70 ARG A CA 1
ATOM 547 C C . ARG A 1 70 ? -18.413 11.673 26.171 1.00 94.88 70 ARG A C 1
ATOM 549 O O . ARG A 1 70 ? -19.071 11.168 25.269 1.00 94.88 70 ARG A O 1
ATOM 556 N N . PHE A 1 71 ? -17.082 11.699 26.146 1.00 95.12 71 PHE A N 1
ATOM 557 C CA . PHE A 1 71 ? -16.281 11.112 25.070 1.00 95.12 71 PHE A CA 1
ATOM 558 C C . PHE A 1 71 ? -15.529 9.876 25.556 1.00 95.12 71 PHE A C 1
ATOM 560 O O . PHE A 1 71 ? -14.921 9.898 26.627 1.00 95.12 71 PHE A O 1
ATOM 567 N N . VAL A 1 72 ? -15.525 8.824 24.741 1.00 96.56 72 VAL A N 1
ATOM 568 C CA . VAL A 1 72 ? -14.666 7.648 24.906 1.00 96.56 72 VAL A CA 1
ATOM 569 C C . VAL A 1 72 ? -13.742 7.559 23.699 1.00 96.56 72 VAL A C 1
ATOM 571 O O . VAL A 1 72 ? -14.190 7.429 22.562 1.00 96.56 72 VAL A O 1
ATOM 574 N N . TYR A 1 73 ? -12.441 7.640 23.943 1.00 95.56 73 TYR A N 1
ATOM 575 C CA . TYR A 1 73 ? -11.408 7.437 22.937 1.00 95.56 73 TYR A CA 1
ATOM 576 C C . TYR A 1 73 ? -11.001 5.972 22.939 1.00 95.56 73 TYR A C 1
ATOM 578 O O . TYR A 1 73 ? -10.656 5.441 23.993 1.00 95.56 73 TYR A O 1
ATOM 586 N N . VAL A 1 74 ? -11.019 5.345 21.769 1.00 96.50 74 VAL A N 1
ATOM 587 C CA . VAL A 1 74 ? -10.615 3.952 21.576 1.00 96.50 74 VAL A CA 1
ATOM 588 C C . VAL A 1 74 ? -9.396 3.942 20.665 1.00 96.50 74 VAL A C 1
ATOM 590 O O . VAL A 1 74 ? -9.428 4.478 19.555 1.00 96.50 74 VAL A O 1
ATOM 593 N N . SER A 1 75 ? -8.302 3.358 21.135 1.00 95.19 75 SER A N 1
ATOM 594 C CA . SER A 1 75 ? -7.053 3.260 20.383 1.00 95.19 75 SER A CA 1
ATOM 595 C C . SER A 1 75 ? -6.495 1.854 20.459 1.00 95.19 75 SER A C 1
ATOM 597 O O . SER A 1 75 ? -6.554 1.224 21.506 1.00 95.19 75 SER A O 1
ATOM 599 N N . ASN A 1 76 ? -5.904 1.388 19.367 1.00 95.25 76 ASN A N 1
ATOM 600 C CA . ASN A 1 76 ? -5.117 0.168 19.353 1.00 95.25 76 ASN A CA 1
ATOM 601 C C . ASN A 1 76 ? -3.625 0.554 19.418 1.00 95.25 76 ASN A C 1
ATOM 603 O O . ASN A 1 76 ? -3.121 1.153 18.470 1.00 95.25 76 ASN A O 1
ATOM 607 N N . PRO A 1 77 ? -2.915 0.296 20.533 1.00 92.06 77 PRO A N 1
ATOM 608 C CA . PRO A 1 77 ? -1.462 0.412 20.622 1.00 92.06 77 PRO A CA 1
ATOM 609 C C . PRO A 1 77 ? -0.683 -0.312 19.525 1.00 92.06 77 PRO A C 1
ATOM 611 O O . PRO A 1 77 ? 0.433 0.092 19.207 1.00 92.06 77 PRO A O 1
ATOM 614 N N . SER A 1 78 ? -1.255 -1.384 18.972 1.00 92.88 78 SER A N 1
ATOM 615 C CA . SER A 1 78 ? -0.733 -2.057 17.781 1.00 92.88 78 SER A CA 1
ATOM 616 C C . SER A 1 78 ? -1.476 -1.573 16.535 1.00 92.88 78 SER A C 1
ATOM 618 O O . SER A 1 78 ? -2.603 -1.096 16.619 1.00 92.88 78 SER A O 1
ATOM 620 N N . THR A 1 79 ? -0.880 -1.714 15.357 1.00 93.56 79 THR A N 1
ATOM 621 C CA . THR A 1 79 ? -1.602 -1.459 14.103 1.00 93.56 79 THR A CA 1
ATOM 622 C C . THR A 1 79 ? -2.613 -2.572 13.838 1.00 93.56 79 THR A C 1
ATOM 624 O O . THR A 1 79 ? -2.355 -3.739 14.141 1.00 93.56 79 THR A O 1
ATOM 627 N N . TYR A 1 80 ? -3.755 -2.228 13.249 1.00 95.44 80 TYR A N 1
ATOM 628 C CA . TYR A 1 80 ? -4.652 -3.219 12.659 1.00 95.44 80 TYR A CA 1
ATOM 629 C C . TYR A 1 80 ? -3.976 -3.909 11.463 1.00 95.44 80 TYR A C 1
ATOM 631 O O . TYR A 1 80 ? -3.044 -3.371 10.862 1.00 95.44 80 TYR A O 1
ATOM 639 N N . ASN A 1 81 ? -4.451 -5.099 11.100 1.00 94.88 81 ASN A N 1
ATOM 640 C CA . ASN A 1 81 ? -4.021 -5.744 9.864 1.00 94.88 81 ASN A CA 1
ATOM 641 C C . ASN A 1 81 ? -4.612 -4.989 8.674 1.00 94.88 81 ASN A C 1
ATOM 643 O O . ASN A 1 81 ? -5.739 -4.498 8.747 1.00 94.88 81 ASN A O 1
ATOM 647 N N . TYR A 1 82 ? -3.858 -4.908 7.582 1.00 93.38 82 TYR A N 1
ATOM 648 C CA . TYR A 1 82 ? -4.333 -4.324 6.332 1.00 93.38 82 TYR A CA 1
ATOM 649 C C . TYR A 1 82 ? -5.475 -5.140 5.715 1.00 93.38 82 TYR A C 1
ATOM 651 O O . TYR A 1 82 ? -5.572 -6.348 5.930 1.00 93.38 82 TYR A O 1
ATOM 659 N N . ASP A 1 83 ? -6.316 -4.464 4.935 1.00 92.00 83 ASP A N 1
ATOM 660 C CA . ASP A 1 83 ? -7.445 -5.019 4.178 1.00 92.00 83 ASP A CA 1
ATOM 661 C C . ASP A 1 83 ? -8.349 -5.982 4.968 1.00 92.00 83 ASP A C 1
ATOM 663 O O . ASP A 1 83 ? -8.898 -6.945 4.437 1.00 92.00 83 ASP A O 1
ATOM 667 N N . THR A 1 84 ? -8.496 -5.729 6.264 1.00 94.31 84 THR A N 1
ATOM 668 C CA . THR A 1 84 ? -9.237 -6.586 7.189 1.00 94.31 84 THR A CA 1
ATOM 669 C C . THR A 1 84 ? -10.465 -5.839 7.693 1.00 94.31 84 THR A C 1
ATOM 671 O O . THR A 1 84 ? -10.404 -4.634 7.955 1.00 94.31 84 THR A O 1
ATOM 674 N N . VAL A 1 85 ? -11.585 -6.553 7.821 1.00 95.69 85 VAL A N 1
ATOM 675 C CA . VAL A 1 85 ? -12.811 -6.014 8.418 1.00 95.69 85 VAL A CA 1
ATOM 676 C C . VAL A 1 85 ? -12.769 -6.202 9.929 1.00 95.69 85 VAL A C 1
ATOM 678 O O . VAL A 1 85 ? -12.425 -7.271 10.443 1.00 95.69 85 VAL A O 1
ATOM 681 N N . TYR A 1 86 ? -13.141 -5.144 10.632 1.00 96.44 86 TYR A N 1
ATOM 682 C CA . TYR A 1 86 ? -13.273 -5.100 12.075 1.00 96.44 86 TYR A CA 1
ATOM 683 C C . TYR A 1 86 ? -14.626 -4.508 12.453 1.00 96.44 86 TYR A C 1
ATOM 685 O O . TYR A 1 86 ? -15.214 -3.750 11.686 1.00 96.44 86 TYR A O 1
ATOM 693 N N . THR A 1 87 ? -15.069 -4.797 13.672 1.00 96.44 87 THR A N 1
ATOM 694 C CA . THR A 1 87 ? -16.279 -4.212 14.253 1.00 96.44 87 THR A CA 1
ATOM 695 C C . THR A 1 87 ? -15.926 -3.560 15.581 1.00 96.44 87 THR A C 1
ATOM 697 O O . THR A 1 87 ? -15.388 -4.221 16.472 1.00 96.44 87 THR A O 1
ATOM 700 N N . LEU A 1 88 ? -16.217 -2.271 15.736 1.00 96.88 88 LEU A N 1
ATOM 701 C CA . LEU A 1 88 ? -16.205 -1.583 17.026 1.00 96.88 88 LEU A CA 1
ATOM 702 C C . LEU A 1 88 ? -17.524 -1.873 17.747 1.00 96.88 88 LEU A C 1
ATOM 704 O O . LEU A 1 88 ? -18.588 -1.622 17.197 1.00 96.88 88 LEU A O 1
ATOM 708 N N . HIS A 1 89 ? -17.453 -2.357 18.984 1.00 96.75 89 HIS A N 1
ATOM 709 C CA . HIS A 1 89 ? -18.603 -2.668 19.833 1.00 96.75 89 HIS A CA 1
ATOM 710 C C . HIS A 1 89 ? -18.692 -1.683 20.993 1.00 96.75 89 HIS A C 1
ATOM 712 O O . HIS A 1 89 ? -17.698 -1.432 21.676 1.00 96.75 89 HIS A O 1
ATOM 718 N N . VAL A 1 90 ? -19.898 -1.181 21.252 1.00 96.69 90 VAL A N 1
ATOM 719 C CA . VAL A 1 90 ? -20.262 -0.419 22.451 1.00 96.69 90 VAL A CA 1
ATOM 720 C C . VAL A 1 90 ? -21.450 -1.115 23.106 1.00 96.69 90 VAL A C 1
ATOM 722 O O . VAL A 1 90 ? -22.587 -1.019 22.656 1.00 96.69 90 VAL A O 1
ATOM 725 N N . GLU A 1 91 ? -21.195 -1.845 24.182 1.00 97.56 91 GLU A N 1
ATOM 726 C CA . GLU A 1 91 ? -22.189 -2.677 24.847 1.00 97.56 91 GLU A CA 1
ATOM 727 C C . GLU A 1 91 ? -23.186 -1.876 25.671 1.00 97.56 91 GLU A C 1
ATOM 729 O O . GLU A 1 91 ? -22.864 -0.877 26.315 1.00 97.56 91 GLU A O 1
ATOM 734 N N . LYS A 1 92 ? -24.385 -2.445 25.811 1.00 95.69 92 LYS A N 1
ATOM 735 C CA . LYS A 1 92 ? -25.481 -1.866 26.597 1.00 95.69 92 LYS A CA 1
ATOM 736 C C . LYS A 1 92 ? -25.101 -1.509 28.048 1.00 95.69 92 LYS A C 1
ATOM 738 O O . LYS A 1 92 ? -25.747 -0.679 28.680 1.00 95.69 92 LYS A O 1
ATOM 743 N N . ARG A 1 93 ? -24.092 -2.186 28.606 1.00 97.00 93 ARG A N 1
ATOM 744 C CA . ARG A 1 93 ? -23.655 -2.035 30.004 1.00 97.00 93 ARG A CA 1
ATOM 745 C C . ARG A 1 93 ? -22.868 -0.752 30.282 1.00 97.00 93 ARG A C 1
ATOM 747 O O . ARG A 1 93 ? -22.696 -0.442 31.457 1.00 97.00 93 ARG A O 1
ATOM 754 N N . VAL A 1 94 ? -22.423 -0.018 29.260 1.00 95.88 94 VAL A N 1
ATOM 755 C CA . VAL A 1 94 ? -21.868 1.330 29.456 1.00 95.88 94 VAL A CA 1
ATOM 756 C C . VAL A 1 94 ? -22.941 2.210 30.105 1.00 95.88 94 VAL A C 1
ATOM 758 O O . VAL A 1 94 ? -24.117 2.148 29.736 1.00 95.88 94 VAL A O 1
ATOM 761 N N . SER A 1 95 ? -22.567 3.011 31.101 1.00 95.81 95 SER A N 1
ATOM 762 C CA . SER A 1 95 ? -23.514 3.817 31.873 1.00 95.81 95 SER A CA 1
ATOM 763 C C . SER A 1 95 ? -23.051 5.252 32.062 1.00 95.81 95 SER A C 1
ATOM 765 O O . SER A 1 95 ? -21.862 5.545 32.127 1.00 95.81 95 SER A O 1
ATOM 767 N N . SER A 1 96 ? -24.009 6.162 32.201 1.00 97.44 96 SER A N 1
ATOM 768 C CA . SER A 1 96 ? -23.743 7.548 32.584 1.00 97.44 96 SER A CA 1
ATOM 769 C C . SER A 1 96 ? -23.246 7.663 34.028 1.00 97.44 96 SER A C 1
ATOM 771 O O . SER A 1 96 ? -23.468 6.770 34.847 1.00 97.44 96 SER A O 1
ATOM 773 N N . VAL A 1 97 ? -22.687 8.821 34.390 1.00 96.50 97 VAL A N 1
ATOM 774 C CA . VAL A 1 97 ? -22.313 9.153 35.784 1.00 96.50 97 VAL A CA 1
ATOM 775 C C . VAL A 1 97 ? -23.493 9.125 36.772 1.00 96.50 97 VAL A C 1
ATOM 777 O O . VAL A 1 97 ? -23.290 9.125 37.984 1.00 96.50 97 VAL A O 1
ATOM 780 N N . GLN A 1 98 ? -24.737 9.109 36.274 1.00 96.12 98 GLN A N 1
ATOM 781 C CA . GLN A 1 98 ? -25.959 8.970 37.079 1.00 96.12 98 GLN A CA 1
ATOM 782 C C . GLN A 1 98 ? -26.391 7.502 37.262 1.00 96.12 98 GLN A C 1
ATOM 784 O O . GLN A 1 98 ? -27.408 7.242 37.903 1.00 96.12 98 GLN A O 1
ATOM 789 N N . GLY A 1 99 ? -25.638 6.544 36.710 1.00 96.06 99 GLY A N 1
ATOM 790 C CA . GLY A 1 99 ? -25.932 5.110 36.767 1.00 96.06 99 GLY A CA 1
ATOM 791 C C . GLY A 1 99 ? -26.969 4.634 35.744 1.00 96.06 99 GLY A C 1
ATOM 792 O O . GLY A 1 99 ? -27.433 3.498 35.823 1.00 96.06 99 GLY A O 1
ATOM 793 N N . GLU A 1 100 ? -27.358 5.480 34.786 1.00 94.88 100 GLU A N 1
ATOM 794 C CA . GLU A 1 100 ? -28.267 5.092 33.702 1.00 94.88 100 GLU A CA 1
ATOM 795 C C . GLU A 1 100 ? -27.471 4.401 32.585 1.00 94.88 100 GLU A C 1
ATOM 797 O O . GLU A 1 100 ? -26.609 5.033 31.974 1.00 94.88 100 GLU A O 1
ATOM 802 N N . ALA A 1 101 ? -27.745 3.116 32.340 1.00 94.44 101 ALA A N 1
ATOM 803 C CA . ALA A 1 101 ? -27.144 2.330 31.259 1.00 94.44 101 ALA A CA 1
ATOM 804 C C . ALA A 1 101 ? -27.704 2.712 29.876 1.00 94.44 101 ALA A C 1
ATOM 806 O O . ALA A 1 101 ? -28.798 3.279 29.783 1.00 94.44 101 ALA A O 1
ATOM 807 N N . LEU A 1 102 ? -26.991 2.347 28.805 1.00 89.69 102 LEU A N 1
ATOM 808 C CA . LEU A 1 102 ? -27.491 2.502 27.437 1.00 89.69 102 LEU A CA 1
ATOM 809 C C . LEU A 1 102 ? -28.805 1.727 27.220 1.00 89.69 102 LEU A C 1
ATOM 811 O O . LEU A 1 102 ? -29.094 0.708 27.858 1.00 89.69 102 LEU A O 1
ATOM 815 N N . LEU A 1 103 ? -29.623 2.201 26.278 1.00 90.44 103 LEU A N 1
ATOM 816 C CA . LEU A 1 103 ? -30.870 1.529 25.898 1.00 90.44 103 LEU A CA 1
ATOM 817 C C . LEU A 1 103 ? -30.596 0.243 25.098 1.00 90.44 103 LEU A C 1
ATOM 819 O O . LEU A 1 103 ? -31.202 -0.804 25.375 1.00 90.44 103 LEU A O 1
ATOM 823 N N . SER A 1 104 ? -29.648 0.330 24.168 1.00 89.81 104 SER A N 1
ATOM 824 C CA . SER A 1 104 ? -29.118 -0.716 23.289 1.00 89.81 104 SER A CA 1
ATOM 825 C C . SER A 1 104 ? -27.590 -0.639 23.263 1.00 89.81 104 SER A C 1
ATOM 827 O O . SER A 1 104 ? -27.018 0.387 23.625 1.00 89.81 104 SER A O 1
ATOM 829 N N . GLY A 1 105 ? -26.940 -1.745 22.896 1.00 90.69 105 GLY A N 1
ATOM 830 C CA . GLY A 1 105 ? -25.559 -1.685 22.423 1.00 90.69 105 GLY A CA 1
ATOM 831 C C . GLY A 1 105 ? -25.539 -1.283 20.950 1.00 90.69 105 GLY A C 1
ATOM 832 O O . GLY A 1 105 ? -26.540 -1.470 20.260 1.00 90.69 105 GLY A O 1
ATOM 833 N N . GLU A 1 106 ? -24.413 -0.755 20.495 1.00 94.50 106 GLU A N 1
ATOM 834 C CA . GLU A 1 106 ? -24.202 -0.283 19.128 1.00 94.50 106 GLU A CA 1
ATOM 835 C C . GLU A 1 106 ? -22.913 -0.890 18.567 1.00 94.50 106 GLU A C 1
ATOM 837 O O . GLU A 1 106 ? -21.967 -1.166 19.312 1.00 94.50 106 GLU A O 1
ATOM 842 N N . THR A 1 107 ? -22.879 -1.096 17.253 1.00 94.06 107 THR A N 1
ATOM 843 C CA . THR A 1 107 ? -21.723 -1.644 16.537 1.00 94.06 107 THR A CA 1
ATOM 844 C C . THR A 1 107 ? -21.441 -0.840 15.278 1.00 94.06 107 THR A C 1
ATOM 846 O O . THR A 1 107 ? -22.386 -0.410 14.623 1.00 94.06 107 THR A O 1
ATOM 849 N N . GLU A 1 108 ? -20.168 -0.698 14.917 1.00 92.88 108 GLU A N 1
ATOM 850 C CA . GLU A 1 108 ? -19.730 -0.050 13.675 1.00 92.88 108 GLU A CA 1
ATOM 851 C C . GLU A 1 108 ? -18.686 -0.924 12.975 1.00 92.88 108 GLU A C 1
ATOM 853 O O . GLU A 1 108 ? -17.630 -1.206 13.550 1.00 92.88 108 GLU A O 1
ATOM 858 N N . ASP A 1 109 ? -18.973 -1.337 11.742 1.00 94.06 109 ASP A N 1
ATOM 859 C CA . ASP A 1 109 ? -18.030 -2.086 10.912 1.00 94.06 109 ASP A CA 1
ATOM 860 C C . ASP A 1 109 ? -17.090 -1.130 10.171 1.00 94.06 109 ASP A C 1
ATOM 862 O O . ASP A 1 109 ? -17.502 -0.087 9.666 1.00 94.06 109 ASP A O 1
ATOM 866 N N . PHE A 1 110 ? -15.817 -1.499 10.062 1.00 93.38 110 PHE A N 1
ATOM 867 C CA . PHE A 1 110 ? -14.838 -0.762 9.273 1.00 93.38 110 PHE A CA 1
ATOM 868 C C . PHE A 1 110 ? -13.840 -1.702 8.602 1.00 93.38 110 PHE A C 1
ATOM 870 O O . PHE A 1 110 ? -13.452 -2.729 9.157 1.00 93.38 110 PHE A O 1
ATOM 877 N N . ARG A 1 111 ? -13.381 -1.321 7.408 1.00 94.38 111 ARG A N 1
ATOM 878 C CA . ARG A 1 111 ? -12.307 -2.007 6.684 1.00 94.38 111 ARG A CA 1
ATOM 879 C C . ARG A 1 111 ? -11.048 -1.158 6.717 1.00 94.38 111 ARG A C 1
ATOM 881 O O . ARG A 1 111 ? -11.100 0.046 6.464 1.00 94.38 111 ARG A O 1
ATOM 888 N N . THR A 1 112 ? -9.912 -1.771 7.011 1.00 94.19 112 THR A N 1
ATOM 889 C CA . THR A 1 112 ? -8.626 -1.076 6.957 1.00 94.19 112 THR A CA 1
ATOM 890 C C . THR A 1 112 ? -8.148 -0.852 5.522 1.00 94.19 112 THR A C 1
ATOM 892 O O . THR A 1 112 ? -8.549 -1.530 4.568 1.00 94.19 112 THR A O 1
ATOM 895 N N . GLU A 1 113 ? -7.273 0.132 5.347 1.00 90.88 113 GLU A N 1
ATOM 896 C CA . GLU A 1 113 ? -6.573 0.363 4.090 1.00 90.88 113 GLU A CA 1
ATOM 897 C C . GLU A 1 113 ? -5.796 -0.880 3.645 1.00 90.88 113 GLU A C 1
ATOM 899 O O . GLU A 1 113 ? -5.508 -1.793 4.422 1.00 90.88 113 GLU A O 1
ATOM 904 N N . HIS A 1 114 ? -5.479 -0.940 2.361 1.00 88.56 114 HIS A N 1
ATOM 905 C CA . HIS A 1 114 ? -4.658 -2.018 1.840 1.00 88.56 114 HIS A CA 1
ATOM 906 C C . HIS A 1 114 ? -3.206 -1.886 2.297 1.00 88.56 114 HIS A C 1
ATOM 908 O O . HIS A 1 114 ? -2.716 -0.785 2.544 1.00 88.56 114 HIS A O 1
ATOM 914 N N . ALA A 1 115 ? -2.483 -3.006 2.288 1.00 87.94 115 ALA A N 1
ATOM 915 C CA . ALA A 1 115 ? -1.048 -2.978 2.511 1.00 87.94 115 ALA A CA 1
ATOM 916 C C . ALA A 1 115 ? -0.361 -2.089 1.457 1.00 87.94 115 ALA A C 1
ATOM 918 O O . ALA A 1 115 ? -0.793 -2.078 0.289 1.00 87.94 115 ALA A O 1
ATOM 919 N N . PRO A 1 116 ? 0.696 -1.348 1.840 1.00 87.44 116 PRO A N 1
ATOM 920 C CA . PRO A 1 116 ? 1.508 -0.616 0.882 1.00 87.44 116 PRO A CA 1
ATOM 921 C C . PRO A 1 116 ? 2.081 -1.599 -0.141 1.00 87.44 116 PRO A C 1
ATOM 923 O O . PRO A 1 116 ? 2.617 -2.649 0.219 1.00 87.44 116 PRO A O 1
ATOM 926 N N . VAL A 1 117 ? 1.943 -1.264 -1.423 1.00 90.94 117 VAL A N 1
ATOM 927 C CA . VAL A 1 117 ? 2.488 -2.081 -2.509 1.00 90.94 117 VAL A CA 1
ATOM 928 C C . VAL A 1 117 ? 4.013 -1.923 -2.499 1.00 90.94 117 VAL A C 1
ATOM 930 O O . VAL A 1 117 ? 4.520 -0.799 -2.471 1.00 90.94 117 VAL A O 1
ATOM 933 N N . GLN A 1 118 ? 4.753 -3.033 -2.458 1.00 94.06 118 GLN A N 1
ATOM 934 C CA . GLN A 1 118 ? 6.216 -3.009 -2.339 1.00 94.06 118 GLN A CA 1
ATOM 935 C C . GLN A 1 118 ? 6.886 -2.663 -3.670 1.00 94.06 118 GLN A C 1
ATOM 937 O O . GLN A 1 118 ? 6.496 -3.176 -4.717 1.00 94.06 118 GLN A O 1
ATOM 942 N N . ALA A 1 119 ? 7.907 -1.806 -3.629 1.00 96.38 119 ALA A N 1
ATOM 943 C CA . ALA A 1 119 ? 8.688 -1.484 -4.818 1.00 96.38 119 ALA A CA 1
ATOM 944 C C . ALA A 1 119 ? 9.446 -2.728 -5.325 1.00 96.38 119 ALA A C 1
ATOM 946 O O . ALA A 1 119 ? 9.870 -3.546 -4.507 1.00 96.38 119 ALA A O 1
ATOM 947 N N . PRO A 1 120 ? 9.627 -2.883 -6.647 1.00 96.75 120 PRO A N 1
ATOM 948 C CA . PRO A 1 120 ? 10.506 -3.910 -7.195 1.00 96.75 120 PRO A CA 1
ATOM 949 C C . PRO A 1 120 ? 11.945 -3.726 -6.698 1.00 96.75 120 PRO A C 1
ATOM 951 O O . PRO A 1 120 ? 12.445 -2.601 -6.628 1.00 96.75 120 PRO A O 1
ATOM 954 N N . GLU A 1 121 ? 12.616 -4.833 -6.387 1.00 97.50 121 GLU A N 1
ATOM 955 C CA . GLU A 1 121 ? 14.021 -4.857 -5.968 1.00 97.50 121 GLU A CA 1
ATOM 956 C C . GLU A 1 121 ? 14.899 -5.543 -7.021 1.00 97.50 121 GLU A C 1
ATOM 958 O O . GLU A 1 121 ? 14.424 -6.337 -7.840 1.00 97.50 121 GLU A O 1
ATOM 963 N N . GLY A 1 122 ? 16.204 -5.258 -6.972 1.00 96.38 122 GLY A N 1
ATOM 964 C CA . GLY A 1 122 ? 17.191 -5.907 -7.833 1.00 96.38 122 GLY A CA 1
ATOM 965 C C . GLY A 1 122 ? 17.023 -5.565 -9.310 1.00 96.38 122 GLY A C 1
ATOM 966 O O . GLY A 1 122 ? 17.163 -6.452 -10.144 1.00 96.38 122 GLY A O 1
ATOM 967 N N . VAL A 1 123 ? 16.694 -4.307 -9.623 1.00 97.19 123 VAL A N 1
ATOM 968 C CA . VAL A 1 123 ? 16.615 -3.843 -11.012 1.00 97.19 123 VAL A CA 1
ATOM 969 C C . VAL A 1 123 ? 18.008 -3.888 -11.639 1.00 97.19 123 VAL A C 1
ATOM 971 O O . VAL A 1 123 ? 18.960 -3.310 -11.106 1.00 97.19 123 VAL A O 1
ATOM 974 N N . THR A 1 124 ? 18.124 -4.565 -12.776 1.00 97.75 124 THR A N 1
ATOM 975 C CA . THR A 1 124 ? 19.340 -4.631 -13.590 1.00 97.75 124 THR A CA 1
ATOM 976 C C . THR A 1 124 ? 19.035 -4.186 -15.009 1.00 97.75 124 THR A C 1
ATOM 978 O O . THR A 1 124 ? 17.937 -4.410 -15.507 1.00 97.75 124 THR A O 1
ATOM 981 N N . ALA A 1 125 ? 20.013 -3.568 -15.665 1.00 97.44 125 ALA A N 1
ATOM 982 C CA . ALA A 1 125 ? 19.950 -3.212 -17.075 1.00 97.44 125 ALA A CA 1
ATOM 983 C C . ALA A 1 125 ? 21.196 -3.767 -17.766 1.00 97.44 125 ALA A C 1
ATOM 985 O O . ALA A 1 125 ? 22.310 -3.598 -17.266 1.00 97.44 125 ALA A O 1
ATOM 986 N N . GLU A 1 126 ? 21.011 -4.436 -18.898 1.00 97.50 126 GLU A N 1
ATOM 987 C CA . GLU A 1 126 ? 22.096 -5.001 -19.695 1.00 97.50 126 GLU A CA 1
ATOM 988 C C . GLU A 1 126 ? 21.911 -4.629 -21.163 1.00 97.50 126 GLU A C 1
ATOM 990 O O . GLU A 1 126 ? 20.818 -4.752 -21.716 1.00 97.50 126 GLU A O 1
ATOM 995 N N . ILE A 1 127 ? 22.989 -4.183 -21.809 1.00 96.38 127 ILE A N 1
ATOM 996 C CA . ILE A 1 127 ? 22.983 -3.952 -23.253 1.00 96.38 127 ILE A CA 1
ATOM 997 C C . ILE A 1 127 ? 23.091 -5.296 -23.962 1.00 96.38 127 ILE A C 1
ATOM 999 O O . ILE A 1 127 ? 23.986 -6.101 -23.698 1.00 96.38 127 ILE A O 1
ATOM 1003 N N . SER A 1 128 ? 22.199 -5.494 -24.915 1.00 93.88 128 SER A N 1
ATOM 1004 C CA . SER A 1 128 ? 22.248 -6.551 -25.911 1.00 93.88 128 SER A CA 1
ATOM 1005 C C . SER A 1 128 ? 22.200 -5.930 -27.305 1.00 93.88 128 SER A C 1
ATOM 1007 O O . SER A 1 128 ? 22.018 -4.724 -27.453 1.00 93.88 128 SER A O 1
ATOM 1009 N N . TYR A 1 129 ? 22.394 -6.747 -28.332 1.00 90.50 129 TYR A N 1
ATOM 1010 C CA . TYR A 1 129 ? 22.237 -6.326 -29.718 1.00 90.50 129 TYR A CA 1
ATOM 1011 C C . TYR A 1 129 ? 21.264 -7.283 -30.386 1.00 90.50 129 TYR A C 1
ATOM 1013 O O . TYR A 1 129 ? 21.385 -8.502 -30.219 1.00 90.50 129 TYR A O 1
ATOM 1021 N N . ASN A 1 130 ? 20.294 -6.747 -31.122 1.00 87.75 130 ASN A N 1
ATOM 1022 C CA . ASN A 1 130 ? 19.414 -7.587 -31.929 1.00 87.75 130 ASN A CA 1
ATOM 1023 C C . ASN A 1 130 ? 20.146 -8.130 -33.165 1.00 87.75 130 ASN A C 1
ATOM 1025 O O . ASN A 1 130 ? 21.319 -7.839 -33.405 1.00 87.75 130 ASN A O 1
ATOM 1029 N N . HIS A 1 131 ? 19.456 -8.936 -33.975 1.00 86.38 131 HIS A N 1
ATOM 1030 C CA . HIS A 1 131 ? 20.048 -9.556 -35.165 1.00 86.38 131 HIS A CA 1
ATOM 1031 C C . HIS A 1 131 ? 20.449 -8.556 -36.259 1.00 86.38 131 HIS A C 1
ATOM 1033 O O . HIS A 1 131 ? 21.158 -8.942 -37.180 1.00 86.38 131 HIS A O 1
ATOM 1039 N N . TYR A 1 132 ? 20.046 -7.286 -36.145 1.00 84.62 132 TYR A N 1
ATOM 1040 C CA . TYR A 1 132 ? 20.501 -6.194 -37.011 1.00 84.62 132 TYR A CA 1
ATOM 1041 C C . TYR A 1 132 ? 21.709 -5.435 -36.442 1.00 84.62 132 TYR A C 1
ATOM 1043 O O . TYR A 1 132 ? 22.100 -4.406 -36.987 1.00 84.62 132 TYR A O 1
ATOM 1051 N N . GLY A 1 133 ? 22.261 -5.876 -35.309 1.00 87.06 133 GLY A N 1
ATOM 1052 C CA . GLY A 1 133 ? 23.348 -5.176 -34.630 1.00 87.06 133 GLY A CA 1
ATOM 1053 C C . GLY A 1 133 ? 22.935 -3.841 -34.006 1.00 87.06 133 GLY A C 1
ATOM 1054 O O . GLY A 1 133 ? 23.814 -3.073 -33.628 1.00 87.06 133 GLY A O 1
ATOM 1055 N N . LYS A 1 134 ? 21.632 -3.544 -33.879 1.00 89.50 134 LYS A N 1
ATOM 1056 C CA . LYS A 1 134 ? 21.166 -2.360 -33.142 1.00 89.50 134 LYS A CA 1
ATOM 1057 C C . LYS A 1 134 ? 21.185 -2.649 -31.637 1.00 89.50 134 LYS A C 1
ATOM 1059 O O . LYS A 1 134 ? 20.784 -3.755 -31.253 1.00 89.50 134 LYS A O 1
ATOM 1064 N N . PRO A 1 135 ? 21.638 -1.699 -30.799 1.00 93.44 135 PRO A N 1
ATOM 1065 C CA . PRO A 1 135 ? 21.617 -1.876 -29.356 1.00 93.44 135 PRO A CA 1
ATOM 1066 C C . PRO A 1 135 ? 20.177 -1.971 -28.846 1.00 93.44 135 PRO A C 1
ATOM 1068 O O . PRO A 1 135 ? 19.274 -1.304 -29.341 1.00 93.44 135 PRO A O 1
ATOM 1071 N N . GLU A 1 136 ? 19.987 -2.798 -27.829 1.00 95.94 136 GLU A N 1
ATOM 1072 C CA . GLU A 1 136 ? 18.758 -2.910 -27.051 1.00 95.94 136 GLU A CA 1
ATOM 1073 C C . GLU A 1 136 ? 19.136 -3.015 -25.579 1.00 95.94 136 GLU A C 1
ATOM 1075 O O . GLU A 1 136 ? 20.147 -3.639 -25.244 1.00 95.94 136 GLU A O 1
ATOM 1080 N N . VAL A 1 137 ? 18.318 -2.472 -24.686 1.00 96.50 137 VAL A N 1
ATOM 1081 C CA . VAL A 1 137 ? 18.505 -2.668 -23.248 1.00 96.50 137 VAL A CA 1
ATOM 1082 C C . VAL A 1 137 ? 17.498 -3.691 -22.740 1.00 96.50 137 VAL A C 1
ATOM 1084 O O . VAL A 1 137 ? 16.288 -3.532 -22.888 1.00 96.50 137 VAL A O 1
ATOM 1087 N N . LEU A 1 138 ? 18.003 -4.757 -22.123 1.00 97.12 138 LEU A N 1
ATOM 1088 C CA . LEU A 1 138 ? 17.201 -5.712 -21.372 1.00 97.12 138 LEU A CA 1
ATOM 1089 C C . LEU A 1 138 ? 17.197 -5.289 -19.903 1.00 97.12 138 LEU A C 1
ATOM 1091 O O . LEU A 1 138 ? 18.249 -5.253 -19.264 1.00 97.12 138 LEU A O 1
ATOM 1095 N N . VAL A 1 139 ? 16.018 -4.975 -19.379 1.00 97.44 139 VAL A N 1
ATOM 1096 C CA . VAL A 1 139 ? 15.821 -4.584 -17.984 1.00 97.44 139 VAL A CA 1
ATOM 1097 C C . VAL A 1 139 ? 15.081 -5.691 -17.253 1.00 97.44 139 VAL A C 1
ATOM 1099 O O . VAL A 1 139 ? 14.000 -6.104 -17.670 1.00 97.44 139 VAL A O 1
ATOM 1102 N N . ASP A 1 140 ? 15.657 -6.172 -16.159 1.00 97.94 140 ASP A N 1
ATOM 1103 C CA . ASP A 1 140 ? 15.096 -7.254 -15.349 1.00 97.94 140 ASP A CA 1
ATOM 1104 C C . ASP A 1 140 ? 14.981 -6.828 -13.880 1.00 97.94 140 ASP A C 1
ATOM 1106 O O . ASP A 1 140 ? 15.638 -5.880 -13.443 1.00 97.94 140 ASP A O 1
ATOM 1110 N N . TRP A 1 141 ? 14.100 -7.481 -13.123 1.00 97.50 141 TRP A N 1
ATOM 1111 C CA . TRP A 1 141 ? 13.883 -7.221 -11.699 1.00 97.50 141 TRP A CA 1
ATOM 1112 C C . TRP A 1 141 ? 13.246 -8.418 -10.994 1.00 97.50 141 TRP A C 1
ATOM 1114 O O . TRP A 1 141 ? 12.591 -9.266 -11.601 1.00 97.50 141 TRP A O 1
ATOM 1124 N N . SER A 1 142 ? 13.386 -8.474 -9.668 1.00 96.94 142 SER A N 1
ATOM 1125 C CA . SER A 1 142 ? 12.779 -9.549 -8.880 1.00 96.94 142 SER A CA 1
ATOM 1126 C C . SER A 1 142 ? 11.251 -9.400 -8.820 1.00 96.94 142 SER A C 1
ATOM 1128 O O . SER A 1 142 ? 10.758 -8.325 -8.453 1.00 96.94 142 SER A O 1
ATOM 1130 N N . PRO A 1 143 ? 10.473 -10.464 -9.112 1.00 96.00 143 PRO A N 1
ATOM 1131 C CA . PRO A 1 143 ? 9.027 -10.423 -8.956 1.00 96.00 143 PRO A CA 1
ATOM 1132 C C . PRO A 1 143 ? 8.602 -10.081 -7.519 1.00 96.00 143 PRO A C 1
ATOM 1134 O O . PRO A 1 143 ? 9.140 -10.618 -6.552 1.00 96.00 143 PRO A O 1
ATOM 1137 N N . VAL A 1 144 ? 7.599 -9.214 -7.381 1.00 95.56 144 VAL A N 1
ATOM 1138 C CA . VAL A 1 144 ? 7.050 -8.739 -6.108 1.00 95.56 144 VAL A CA 1
ATOM 1139 C C . VAL A 1 144 ? 5.873 -9.651 -5.775 1.00 95.56 144 VAL A C 1
ATOM 1141 O O . VAL A 1 144 ? 4.907 -9.689 -6.545 1.00 95.56 144 VAL A O 1
ATOM 1144 N N . PRO A 1 145 ? 5.920 -10.411 -4.665 1.00 91.69 145 PRO A N 1
ATOM 1145 C CA . PRO A 1 145 ? 4.858 -11.344 -4.321 1.00 91.69 145 PRO A CA 1
ATOM 1146 C C . PRO A 1 145 ? 3.487 -10.665 -4.270 1.00 91.69 145 PRO A C 1
ATOM 1148 O O . PRO A 1 145 ? 3.271 -9.710 -3.529 1.00 91.69 145 PRO A O 1
ATOM 1151 N N . GLY A 1 146 ? 2.552 -11.194 -5.058 1.00 88.00 146 GLY A N 1
ATOM 1152 C CA . GLY A 1 146 ? 1.175 -10.714 -5.104 1.00 88.00 146 GLY A CA 1
ATOM 1153 C C . GLY A 1 146 ? 0.924 -9.521 -6.026 1.00 88.00 146 GLY A C 1
ATOM 1154 O O . GLY A 1 146 ? -0.238 -9.142 -6.124 1.00 88.00 146 GLY A O 1
ATOM 1155 N N . ALA A 1 147 ? 1.931 -8.963 -6.707 1.00 93.88 147 ALA A N 1
ATOM 1156 C CA . ALA A 1 147 ? 1.715 -7.949 -7.739 1.00 93.88 147 ALA A CA 1
ATOM 1157 C C . ALA A 1 147 ? 0.971 -8.535 -8.954 1.00 93.88 147 ALA A C 1
ATOM 1159 O O . ALA A 1 147 ? 1.193 -9.686 -9.330 1.00 93.88 147 ALA A O 1
ATOM 1160 N N . ASP A 1 148 ? 0.101 -7.732 -9.564 1.00 93.38 148 ASP A N 1
ATOM 1161 C CA . ASP A 1 148 ? -0.616 -8.073 -10.799 1.00 93.38 148 ASP A CA 1
ATOM 1162 C C . ASP A 1 148 ? 0.247 -7.793 -12.046 1.00 93.38 148 ASP A C 1
ATOM 1164 O O . ASP A 1 148 ? 0.029 -8.377 -13.104 1.00 93.38 148 ASP A O 1
ATOM 1168 N N . GLY A 1 149 ? 1.256 -6.928 -11.904 1.00 95.19 149 GLY A N 1
ATOM 1169 C CA . GLY A 1 149 ? 2.283 -6.644 -12.902 1.00 95.19 149 GLY A CA 1
ATOM 1170 C C . GLY A 1 149 ? 3.040 -5.362 -12.566 1.00 95.19 149 GLY A C 1
ATOM 1171 O O . GLY A 1 149 ? 3.132 -4.994 -11.390 1.00 95.19 149 GLY A O 1
ATOM 1172 N N . TYR A 1 150 ? 3.601 -4.696 -13.578 1.00 97.00 150 TYR A N 1
ATOM 1173 C CA . TYR A 1 150 ? 4.483 -3.544 -13.384 1.00 97.00 150 TYR A CA 1
ATOM 1174 C C . TYR A 1 150 ? 4.196 -2.417 -14.365 1.00 97.00 150 TYR A C 1
ATOM 1176 O O . TYR A 1 150 ? 3.955 -2.666 -15.541 1.00 97.00 150 TYR A O 1
ATOM 1184 N N . HIS A 1 151 ? 4.301 -1.178 -13.893 1.00 96.56 151 HIS A N 1
ATOM 1185 C CA . HIS A 1 151 ? 4.438 -0.018 -14.765 1.00 96.56 151 HIS A CA 1
ATOM 1186 C C . HIS A 1 151 ? 5.917 0.331 -14.875 1.00 96.56 151 HIS A C 1
ATOM 1188 O O . HIS A 1 151 ? 6.608 0.513 -13.865 1.00 96.56 151 HIS A O 1
ATOM 1194 N N . PHE A 1 152 ? 6.395 0.390 -16.112 1.00 94.50 152 PHE A N 1
ATOM 1195 C CA . PHE A 1 152 ? 7.795 0.613 -16.429 1.00 94.50 152 PHE A CA 1
ATOM 1196 C C . PHE A 1 152 ? 8.067 2.091 -16.701 1.00 94.50 152 PHE A C 1
ATOM 1198 O O . PHE A 1 152 ? 7.248 2.774 -17.318 1.00 94.50 152 PHE A O 1
ATOM 1205 N N . TYR A 1 153 ? 9.210 2.581 -16.230 1.00 95.62 153 TYR A N 1
ATOM 1206 C CA . TYR A 1 153 ? 9.635 3.964 -16.379 1.00 95.62 153 TYR A CA 1
ATOM 1207 C C . TYR A 1 153 ? 11.035 4.024 -16.982 1.00 95.62 153 TYR A C 1
ATOM 1209 O O . TYR A 1 153 ? 11.931 3.309 -16.529 1.00 95.62 153 TYR A O 1
ATOM 1217 N N . TYR A 1 154 ? 11.230 4.902 -17.963 1.00 95.75 154 TYR A N 1
ATOM 1218 C CA . TYR A 1 154 ? 12.496 5.046 -18.676 1.00 95.75 154 TYR A CA 1
ATOM 1219 C C . TYR A 1 154 ? 12.736 6.481 -19.157 1.00 95.75 154 TYR A C 1
ATOM 1221 O O . TYR A 1 154 ? 11.806 7.283 -19.212 1.00 95.75 154 TYR A O 1
ATOM 1229 N N . GLY A 1 155 ? 13.981 6.827 -19.471 1.00 94.19 155 GLY A N 1
ATOM 1230 C CA . GLY A 1 155 ? 14.327 8.115 -20.076 1.00 94.19 155 GLY A CA 1
ATOM 1231 C C . GLY A 1 155 ? 15.834 8.333 -20.186 1.00 94.19 155 GLY A C 1
ATOM 1232 O O . GLY A 1 155 ? 16.613 7.660 -19.515 1.00 94.19 155 GLY A O 1
ATOM 1233 N N . ASP A 1 156 ? 16.235 9.296 -21.004 1.00 88.00 156 ASP A N 1
ATOM 1234 C CA . ASP A 1 156 ? 17.621 9.684 -21.306 1.00 88.00 156 ASP A CA 1
ATOM 1235 C C . ASP A 1 156 ? 18.111 10.898 -20.476 1.00 88.00 156 ASP A C 1
ATOM 1237 O O . ASP A 1 156 ? 19.207 11.427 -20.677 1.00 88.00 156 ASP A O 1
ATOM 1241 N N . GLY A 1 157 ? 17.305 11.351 -19.506 1.00 87.06 157 GLY A N 1
ATOM 1242 C CA . GLY A 1 157 ? 17.568 12.539 -18.690 1.00 87.06 157 GLY A CA 1
ATOM 1243 C C . GLY A 1 157 ? 17.133 12.420 -17.225 1.00 87.06 157 GLY A C 1
ATOM 1244 O O . GLY A 1 157 ? 16.910 11.338 -16.684 1.00 87.06 157 GLY A O 1
ATOM 1245 N N . GLU A 1 158 ? 17.024 13.559 -16.529 1.00 83.50 158 GLU A N 1
ATOM 1246 C CA . GLU A 1 158 ? 16.580 13.568 -15.124 1.00 83.50 158 GLU A CA 1
ATOM 1247 C C . GLU A 1 158 ? 15.107 13.175 -14.955 1.00 83.50 158 GLU A C 1
ATOM 1249 O O . GLU A 1 158 ? 14.742 12.585 -13.937 1.00 83.50 158 GLU A O 1
ATOM 1254 N N . ALA A 1 159 ? 14.273 13.496 -15.946 1.00 86.44 159 ALA A N 1
ATOM 1255 C CA . ALA A 1 159 ? 12.876 13.099 -15.988 1.00 86.44 159 ALA A CA 1
ATOM 1256 C C . ALA A 1 159 ? 12.738 11.739 -16.681 1.00 86.44 159 ALA A C 1
ATOM 1258 O O . ALA A 1 159 ? 13.310 11.525 -17.745 1.00 86.44 159 ALA A O 1
ATOM 1259 N N . MET A 1 160 ? 11.961 10.843 -16.075 1.00 92.50 160 MET A N 1
ATOM 1260 C CA . MET A 1 160 ? 11.602 9.549 -16.653 1.00 92.50 160 MET A CA 1
ATOM 1261 C C . MET A 1 160 ? 10.130 9.561 -17.052 1.00 92.50 160 MET A C 1
ATOM 1263 O O . MET A 1 160 ? 9.283 10.109 -16.337 1.00 92.50 160 MET A O 1
ATOM 1267 N N . GLU A 1 161 ? 9.822 8.921 -18.167 1.00 91.69 161 GLU A N 1
ATOM 1268 C CA . GLU A 1 161 ? 8.474 8.735 -18.681 1.00 91.69 161 GLU A CA 1
ATOM 1269 C C . GLU A 1 161 ? 7.959 7.338 -18.346 1.00 91.69 161 GLU A C 1
ATOM 1271 O O . GLU A 1 161 ? 8.731 6.413 -18.115 1.00 91.69 161 GLU A O 1
ATOM 1276 N N . THR A 1 162 ? 6.637 7.182 -18.276 1.00 92.62 162 THR A N 1
ATOM 1277 C CA . THR A 1 162 ? 6.003 5.867 -18.103 1.00 92.62 162 THR A CA 1
ATOM 1278 C C . THR A 1 162 ? 5.751 5.254 -19.468 1.00 92.62 162 THR A C 1
ATOM 1280 O O . THR A 1 162 ? 5.169 5.921 -20.323 1.00 92.62 162 THR A O 1
ATOM 1283 N N . PHE A 1 163 ? 6.085 3.979 -19.634 1.00 89.62 163 PHE A N 1
ATOM 1284 C CA . PHE A 1 163 ? 5.690 3.215 -20.809 1.00 89.62 163 PHE A CA 1
ATOM 1285 C C . PHE A 1 163 ? 4.164 3.041 -20.847 1.00 89.62 163 PHE A C 1
ATOM 1287 O O . PHE A 1 163 ? 3.533 2.694 -19.841 1.00 89.62 163 PHE A O 1
ATOM 1294 N N . ARG A 1 164 ? 3.553 3.355 -21.990 1.00 91.88 164 ARG A N 1
ATOM 1295 C CA . ARG A 1 164 ? 2.098 3.477 -22.145 1.00 91.88 164 ARG A CA 1
ATOM 1296 C C . ARG A 1 164 ? 1.616 2.775 -23.408 1.00 91.88 164 ARG A C 1
ATOM 1298 O O . ARG A 1 164 ? 2.285 2.812 -24.435 1.00 91.88 164 ARG A O 1
ATOM 1305 N N . ASN A 1 165 ? 0.402 2.241 -23.330 1.00 85.06 165 ASN A N 1
ATOM 1306 C CA . ASN A 1 165 ? -0.376 1.773 -24.470 1.00 85.06 165 ASN A CA 1
ATOM 1307 C C . ASN A 1 165 ? -0.696 2.928 -25.438 1.00 85.06 165 ASN A C 1
ATOM 1309 O O . ASN A 1 165 ? -0.621 4.108 -25.084 1.00 85.06 165 ASN A O 1
ATOM 1313 N N . MET A 1 166 ? -1.178 2.590 -26.640 1.00 83.06 166 MET A N 1
ATOM 1314 C CA . MET A 1 166 ? -1.616 3.575 -27.645 1.00 83.06 166 MET A CA 1
ATOM 1315 C C . MET A 1 166 ? -2.738 4.512 -27.162 1.00 83.06 166 MET A C 1
ATOM 1317 O O . MET A 1 166 ? -2.891 5.609 -27.694 1.00 83.06 166 MET A O 1
ATOM 1321 N N . ASP A 1 167 ? -3.527 4.105 -26.164 1.00 86.56 167 ASP A N 1
ATOM 1322 C CA . ASP A 1 167 ? -4.577 4.935 -25.558 1.00 86.56 167 ASP A CA 1
ATOM 1323 C C . ASP A 1 167 ? -4.059 5.861 -24.435 1.00 86.56 167 ASP A C 1
ATOM 1325 O O . ASP A 1 167 ? -4.835 6.601 -23.825 1.00 86.56 167 ASP A O 1
ATOM 1329 N N . GLY A 1 168 ? -2.750 5.838 -24.163 1.00 86.19 168 GLY A N 1
ATOM 1330 C CA . GLY A 1 168 ? -2.084 6.632 -23.133 1.00 86.19 168 GLY A CA 1
ATOM 1331 C C . GLY A 1 168 ? -2.169 6.045 -21.721 1.00 86.19 168 GLY A C 1
ATOM 1332 O O . GLY A 1 168 ? -1.615 6.635 -20.785 1.00 86.19 168 GLY A O 1
ATOM 1333 N N . THR A 1 169 ? -2.827 4.899 -21.526 1.00 84.56 169 THR A N 1
ATOM 1334 C CA . THR A 1 169 ? -2.823 4.201 -20.233 1.00 84.56 169 THR A CA 1
ATOM 1335 C C . THR A 1 169 ? -1.472 3.523 -19.994 1.00 84.56 169 THR A C 1
ATOM 1337 O O . THR A 1 169 ? -0.860 3.052 -20.951 1.00 84.56 169 THR A O 1
ATOM 1340 N N . PRO A 1 170 ? -0.956 3.483 -18.751 1.00 87.25 170 PRO A N 1
ATOM 1341 C CA . PRO A 1 170 ? 0.239 2.700 -18.452 1.00 87.25 170 PRO A CA 1
ATOM 1342 C C . PRO A 1 170 ? 0.037 1.230 -18.832 1.00 87.25 170 PRO A C 1
ATOM 1344 O O . PRO A 1 170 ? -1.010 0.651 -18.536 1.00 87.25 170 PRO A O 1
ATOM 1347 N N . GLU A 1 171 ? 1.028 0.632 -19.486 1.00 91.06 171 GLU A N 1
ATOM 1348 C CA . GLU A 1 171 ? 0.981 -0.792 -19.813 1.00 91.06 171 GLU A CA 1
ATOM 1349 C C . GLU A 1 171 ? 1.459 -1.622 -18.617 1.00 91.06 171 GLU A C 1
ATOM 1351 O O . GLU A 1 171 ? 2.456 -1.294 -17.973 1.00 91.06 171 GLU A O 1
ATOM 1356 N N . THR A 1 172 ? 0.736 -2.702 -18.309 1.00 91.88 172 THR A N 1
ATOM 1357 C CA . THR A 1 172 ? 1.141 -3.664 -17.280 1.00 91.88 172 THR A CA 1
ATOM 1358 C C . THR A 1 172 ? 2.087 -4.692 -17.892 1.00 91.88 172 THR A C 1
ATOM 1360 O O . THR A 1 172 ? 1.664 -5.580 -18.627 1.00 91.88 172 THR A O 1
ATOM 1363 N N . ILE A 1 173 ? 3.368 -4.570 -17.565 1.00 92.56 173 ILE A N 1
ATOM 1364 C CA . ILE A 1 173 ? 4.464 -5.381 -18.103 1.00 92.56 173 ILE A CA 1
ATOM 1365 C C . ILE A 1 173 ? 4.862 -6.464 -17.090 1.00 92.56 173 ILE A C 1
ATOM 1367 O O . ILE A 1 173 ? 4.670 -6.291 -15.886 1.00 92.56 173 ILE A O 1
ATOM 1371 N N . LEU A 1 174 ? 5.438 -7.574 -17.565 1.00 93.56 174 LEU A N 1
ATOM 1372 C CA . LEU A 1 174 ? 6.137 -8.578 -16.751 1.00 93.56 174 LEU A CA 1
ATOM 1373 C C . LEU A 1 174 ? 7.648 -8.535 -17.043 1.00 93.56 174 LEU A C 1
ATOM 1375 O O . LEU A 1 174 ? 8.019 -8.252 -18.181 1.00 93.56 174 LEU A O 1
ATOM 1379 N N . PRO A 1 175 ? 8.521 -8.835 -16.065 1.00 92.94 175 PRO A N 1
ATOM 1380 C CA . PRO A 1 175 ? 9.952 -8.934 -16.320 1.00 92.94 175 PRO A CA 1
ATOM 1381 C C . PRO A 1 175 ? 10.294 -10.144 -17.216 1.00 92.94 175 PRO A C 1
ATOM 1383 O O . PRO A 1 175 ? 9.653 -11.195 -17.093 1.00 92.94 175 PRO A O 1
ATOM 1386 N N . PRO A 1 176 ? 11.328 -10.038 -18.071 1.00 96.25 176 PRO A N 1
ATOM 1387 C CA . PRO A 1 176 ? 12.121 -8.834 -18.329 1.00 96.25 176 PRO A CA 1
ATOM 1388 C C . PRO A 1 176 ? 11.439 -7.888 -19.339 1.00 96.25 176 PRO A C 1
ATOM 1390 O O . PRO A 1 176 ? 10.700 -8.328 -20.220 1.00 96.25 176 PRO A O 1
ATOM 1393 N N . PHE A 1 177 ? 11.745 -6.592 -19.255 1.00 95.25 177 PHE A N 1
ATOM 1394 C CA . PHE A 1 177 ? 11.384 -5.591 -20.263 1.00 95.25 177 PHE A CA 1
ATOM 1395 C C . PHE A 1 177 ? 12.520 -5.404 -21.273 1.00 95.25 177 PHE A C 1
ATOM 1397 O O . PHE A 1 177 ? 13.691 -5.369 -20.899 1.00 95.25 177 PHE A O 1
ATOM 1404 N N . ARG A 1 178 ? 12.179 -5.263 -22.556 1.00 95.50 178 ARG A N 1
ATOM 1405 C CA . ARG A 1 178 ? 13.137 -5.002 -23.636 1.00 95.50 178 ARG A CA 1
ATOM 1406 C C . ARG A 1 178 ? 12.871 -3.626 -24.231 1.00 95.50 178 ARG A C 1
ATOM 1408 O O . ARG A 1 178 ? 11.802 -3.405 -24.791 1.00 95.50 178 ARG A O 1
ATOM 1415 N N . ASP A 1 179 ? 13.867 -2.754 -24.147 1.00 95.00 179 ASP A N 1
ATOM 1416 C CA . ASP A 1 179 ? 13.877 -1.441 -24.778 1.00 95.00 179 ASP A CA 1
ATOM 1417 C C . ASP A 1 179 ? 14.708 -1.480 -26.066 1.00 95.00 179 ASP A C 1
ATOM 1419 O O . ASP A 1 179 ? 15.938 -1.574 -26.030 1.00 95.00 179 ASP A O 1
ATOM 1423 N N . SER A 1 180 ? 14.027 -1.439 -27.210 1.00 93.38 180 SER A N 1
ATOM 1424 C CA . SER A 1 180 ? 14.652 -1.438 -28.539 1.00 93.38 180 SER A CA 1
ATOM 1425 C C . SER A 1 180 ? 14.818 -0.027 -29.126 1.00 93.38 180 SER A C 1
ATOM 1427 O O . SER A 1 180 ? 15.234 0.093 -30.278 1.00 93.38 180 SER A O 1
ATOM 1429 N N . PHE A 1 181 ? 14.487 1.034 -28.376 1.00 91.00 181 PHE A N 1
ATOM 1430 C CA . PHE A 1 181 ? 14.495 2.429 -28.849 1.00 91.00 181 PHE A CA 1
ATOM 1431 C C . PHE A 1 181 ? 15.658 3.258 -28.288 1.00 91.00 181 PHE A C 1
ATOM 1433 O O . PHE A 1 181 ? 15.584 4.483 -28.219 1.00 91.00 181 PHE A O 1
ATOM 1440 N N . VAL A 1 182 ? 16.745 2.590 -27.906 1.00 92.38 182 VAL A N 1
ATOM 1441 C CA . VAL A 1 182 ? 17.935 3.231 -27.344 1.00 92.38 182 VAL A CA 1
ATOM 1442 C C . VAL A 1 182 ? 18.924 3.644 -28.430 1.00 92.38 182 VAL A C 1
ATOM 1444 O O . VAL A 1 182 ? 19.112 2.937 -29.424 1.00 92.38 182 VAL A O 1
ATOM 1447 N N . TYR A 1 183 ? 19.610 4.766 -28.220 1.00 90.19 183 TYR A N 1
ATOM 1448 C CA . TYR A 1 183 ? 20.638 5.256 -29.137 1.00 90.19 183 TYR A CA 1
ATOM 1449 C C . TYR A 1 183 ? 22.045 5.095 -28.563 1.00 90.19 183 TYR A C 1
ATOM 1451 O O . TYR A 1 183 ? 22.279 5.194 -27.358 1.00 90.19 183 TYR A O 1
ATOM 1459 N N . GLU A 1 184 ? 23.003 4.838 -29.451 1.00 92.00 184 GLU A N 1
ATOM 1460 C CA . GLU A 1 184 ? 24.420 4.752 -29.106 1.00 92.00 184 GLU A CA 1
ATOM 1461 C C . GLU A 1 184 ? 24.946 6.070 -28.528 1.00 92.00 184 GLU A C 1
ATOM 1463 O O . GLU A 1 184 ? 24.644 7.156 -29.018 1.00 92.00 184 GLU A O 1
ATOM 1468 N N . GLY A 1 185 ? 25.787 5.974 -27.499 1.00 92.19 185 GLY A N 1
ATOM 1469 C CA . GLY A 1 185 ? 26.385 7.125 -26.827 1.00 92.19 185 GLY A CA 1
ATOM 1470 C C . GLY A 1 185 ? 25.482 7.798 -25.791 1.00 92.19 185 GLY A C 1
ATOM 1471 O O . GLY A 1 185 ? 25.962 8.678 -25.073 1.00 92.19 185 GLY A O 1
ATOM 1472 N N . GLU A 1 186 ? 24.219 7.387 -25.671 1.00 93.75 186 GLU A N 1
ATOM 1473 C CA . GLU A 1 186 ? 23.278 7.939 -24.695 1.00 93.75 186 GLU A CA 1
ATOM 1474 C C . GLU A 1 186 ? 23.265 7.152 -23.382 1.00 93.75 186 GLU A C 1
ATOM 1476 O O . GLU A 1 186 ? 23.521 5.945 -23.338 1.00 93.75 186 GLU A O 1
ATOM 1481 N N . THR A 1 187 ? 22.959 7.856 -22.290 1.00 95.69 187 THR A N 1
ATOM 1482 C CA . THR A 1 187 ? 22.745 7.250 -20.973 1.00 95.69 187 THR A CA 1
ATOM 1483 C C . THR A 1 187 ? 21.260 7.175 -20.697 1.00 95.69 187 THR A C 1
ATOM 1485 O O . THR A 1 187 ? 20.600 8.202 -20.580 1.00 95.69 187 THR A O 1
ATOM 1488 N N . TRP A 1 188 ? 20.768 5.957 -20.530 1.00 96.25 188 TRP A N 1
ATOM 1489 C CA . TRP A 1 188 ? 19.379 5.661 -20.238 1.00 96.25 188 TRP A CA 1
ATOM 1490 C C . TRP A 1 188 ? 19.204 5.295 -18.771 1.00 96.25 188 TRP A C 1
ATOM 1492 O O . TRP A 1 188 ? 20.080 4.686 -18.152 1.00 96.25 188 TRP A O 1
ATOM 1502 N N . ARG A 1 189 ? 18.062 5.681 -18.210 1.00 97.44 189 ARG A N 1
ATOM 1503 C CA . ARG A 1 189 ? 17.666 5.431 -16.825 1.00 97.44 189 ARG A CA 1
ATOM 1504 C C . ARG A 1 189 ? 16.412 4.577 -16.821 1.00 97.44 189 ARG A C 1
ATOM 1506 O O . ARG A 1 189 ? 15.491 4.868 -17.575 1.00 97.44 189 ARG A O 1
ATOM 1513 N N . TYR A 1 190 ? 16.350 3.577 -15.950 1.00 97.38 190 TYR A N 1
ATOM 1514 C CA . TYR A 1 190 ? 15.274 2.590 -15.904 1.00 97.38 190 TYR A CA 1
ATOM 1515 C C . TYR A 1 190 ? 14.794 2.334 -14.483 1.00 97.38 190 TYR A C 1
ATOM 1517 O O . TYR A 1 190 ? 15.588 2.258 -13.548 1.00 97.38 190 TYR A O 1
ATOM 1525 N N . GLY A 1 191 ? 13.487 2.172 -14.317 1.00 97.25 191 GLY A N 1
ATOM 1526 C CA . GLY A 1 191 ? 12.870 1.856 -13.037 1.00 97.25 191 GLY A CA 1
ATOM 1527 C C . GLY A 1 191 ? 11.486 1.256 -13.228 1.00 97.25 191 GLY A C 1
ATOM 1528 O O . GLY A 1 191 ? 10.847 1.431 -14.262 1.00 97.25 191 GLY A O 1
ATOM 1529 N N . ALA A 1 192 ? 11.004 0.549 -12.217 1.00 97.31 192 ALA A N 1
ATOM 1530 C CA . ALA A 1 192 ? 9.700 -0.091 -12.256 1.00 97.31 192 ALA A CA 1
ATOM 1531 C C . ALA A 1 192 ? 8.914 0.209 -10.981 1.00 97.31 192 ALA A C 1
ATOM 1533 O O . ALA A 1 192 ? 9.471 0.371 -9.892 1.00 97.31 192 ALA A O 1
ATOM 1534 N N . LYS A 1 193 ? 7.591 0.254 -11.113 1.00 97.69 193 LYS A N 1
ATOM 1535 C CA . LYS A 1 193 ? 6.658 0.195 -9.989 1.00 97.69 193 LYS A CA 1
ATOM 1536 C C . LYS A 1 193 ? 5.835 -1.066 -10.118 1.00 97.69 193 LYS A C 1
ATOM 1538 O O . LYS A 1 193 ? 5.359 -1.371 -11.208 1.00 97.69 193 LYS A O 1
ATOM 1543 N N . SER A 1 194 ? 5.654 -1.791 -9.024 1.00 96.81 194 SER A N 1
ATOM 1544 C CA . SER A 1 194 ? 4.710 -2.901 -9.015 1.00 96.81 194 SER A CA 1
ATOM 1545 C C . SER A 1 194 ? 3.287 -2.360 -8.891 1.00 96.81 194 SER A C 1
ATOM 1547 O O . SER A 1 194 ? 3.056 -1.287 -8.323 1.00 96.81 194 SER A O 1
ATOM 1549 N N . VAL A 1 195 ? 2.337 -3.097 -9.453 1.00 94.88 195 VAL A N 1
ATOM 1550 C CA . VAL A 1 195 ? 0.918 -2.750 -9.466 1.00 94.88 195 VAL A CA 1
ATOM 1551 C C . VAL A 1 195 ? 0.144 -3.837 -8.742 1.00 94.88 195 VAL A C 1
ATOM 1553 O O . VAL A 1 195 ? 0.342 -5.022 -9.010 1.00 94.88 195 VAL A O 1
ATOM 1556 N N . LYS A 1 196 ? -0.744 -3.446 -7.826 1.00 91.62 196 LYS A N 1
ATOM 1557 C CA . LYS A 1 196 ? -1.681 -4.360 -7.169 1.00 91.62 196 LYS A CA 1
ATOM 1558 C C . LYS A 1 196 ? -3.039 -3.702 -6.968 1.00 91.62 196 LYS A C 1
ATOM 1560 O O . LYS A 1 196 ? -3.132 -2.674 -6.297 1.00 91.62 196 LYS A O 1
ATOM 1565 N N . ASP A 1 197 ? -4.082 -4.294 -7.546 1.00 86.94 197 ASP A N 1
ATOM 1566 C CA . ASP A 1 197 ? -5.463 -3.807 -7.492 1.00 86.94 197 ASP A CA 1
ATOM 1567 C C . ASP A 1 197 ? -5.566 -2.349 -7.983 1.00 86.94 197 ASP A C 1
ATOM 1569 O O . ASP A 1 197 ? -6.211 -1.498 -7.371 1.00 86.94 197 ASP A O 1
ATOM 1573 N N . GLY A 1 198 ? -4.831 -2.031 -9.058 1.00 87.69 198 GLY A N 1
ATOM 1574 C CA . GLY A 1 198 ? -4.755 -0.688 -9.647 1.00 87.69 198 GLY A CA 1
ATOM 1575 C C . GLY A 1 198 ? -3.918 0.333 -8.864 1.00 87.69 198 GLY A C 1
ATOM 1576 O O . GLY A 1 198 ? -3.845 1.491 -9.271 1.00 87.69 198 GLY A O 1
ATOM 1577 N N . ARG A 1 199 ? -3.275 -0.059 -7.755 1.00 90.12 199 ARG A N 1
ATOM 1578 C CA . ARG A 1 199 ? -2.386 0.808 -6.966 1.00 90.12 199 ARG A CA 1
ATOM 1579 C C . ARG A 1 199 ? -0.932 0.548 -7.321 1.00 90.12 199 ARG A C 1
ATOM 1581 O O . ARG A 1 199 ? -0.521 -0.603 -7.423 1.00 90.12 199 ARG A O 1
ATOM 1588 N N . GLU A 1 200 ? -0.152 1.613 -7.437 1.00 94.75 200 GLU A N 1
ATOM 1589 C CA . GLU A 1 200 ? 1.290 1.529 -7.664 1.00 94.75 200 GLU A CA 1
ATOM 1590 C C . GLU A 1 200 ? 2.078 1.544 -6.349 1.00 94.75 200 GLU A C 1
ATOM 1592 O O . GLU A 1 200 ? 1.694 2.201 -5.377 1.00 94.75 200 GLU A O 1
ATOM 1597 N N . SER A 1 201 ? 3.225 0.869 -6.344 1.00 95.94 201 SER A N 1
ATOM 1598 C CA . SER A 1 201 ? 4.258 1.037 -5.324 1.00 95.94 201 SER A CA 1
ATOM 1599 C C . SER A 1 201 ? 5.008 2.371 -5.456 1.00 95.94 201 SER A C 1
ATOM 1601 O O . SER A 1 201 ? 4.845 3.128 -6.416 1.00 95.94 201 SER A O 1
ATOM 1603 N N . SER A 1 202 ? 5.930 2.631 -4.527 1.00 95.69 202 SER A N 1
ATOM 1604 C CA . SER A 1 202 ? 7.050 3.545 -4.797 1.00 95.69 202 SER A CA 1
ATOM 1605 C C . SER A 1 202 ? 7.886 3.044 -5.984 1.00 95.69 202 SER A C 1
ATOM 1607 O O . SER A 1 202 ? 7.869 1.850 -6.295 1.00 95.69 202 SER A O 1
ATOM 1609 N N . LEU A 1 203 ? 8.618 3.950 -6.641 1.00 96.62 203 LEU A N 1
ATOM 1610 C CA . LEU A 1 203 ? 9.577 3.584 -7.690 1.00 96.62 203 LEU A CA 1
ATOM 1611 C C . LEU A 1 203 ? 10.698 2.715 -7.101 1.00 96.62 203 LEU A C 1
ATOM 1613 O O . LEU A 1 203 ? 11.124 2.953 -5.968 1.00 96.62 203 LEU A O 1
ATOM 1617 N N . SER A 1 204 ? 11.149 1.720 -7.865 1.00 97.62 204 SER A N 1
ATOM 1618 C CA . SER A 1 204 ? 12.355 0.943 -7.570 1.00 97.62 204 SER A CA 1
ATOM 1619 C C . SER A 1 204 ? 13.606 1.826 -7.478 1.00 97.62 204 SER A C 1
ATOM 1621 O O . SER A 1 204 ? 13.582 3.020 -7.790 1.00 97.62 204 SER A O 1
ATOM 1623 N N . GLU A 1 205 ? 14.739 1.217 -7.121 1.00 96.56 205 GLU A N 1
ATOM 1624 C CA . GLU A 1 205 ? 16.038 1.803 -7.462 1.00 96.56 205 GLU A CA 1
ATOM 1625 C C . GLU A 1 205 ? 16.098 2.062 -8.977 1.00 96.56 205 GLU A C 1
ATOM 1627 O O . GLU A 1 205 ? 15.607 1.251 -9.772 1.00 96.56 205 GLU A O 1
ATOM 1632 N N . VAL A 1 206 ? 16.636 3.223 -9.355 1.00 97.00 206 VAL A N 1
ATOM 1633 C CA . VAL A 1 206 ? 16.808 3.609 -10.757 1.00 97.00 206 VAL A CA 1
ATOM 1634 C C . VAL A 1 206 ? 18.144 3.070 -11.229 1.00 97.00 206 VAL A C 1
ATOM 1636 O O . VAL A 1 206 ? 19.170 3.384 -10.625 1.00 97.00 206 VAL A O 1
ATOM 1639 N N . GLN A 1 207 ? 18.127 2.298 -12.312 1.00 97.62 207 GLN A N 1
ATOM 1640 C CA . GLN A 1 207 ? 19.346 1.881 -12.982 1.00 97.62 207 GLN A CA 1
ATOM 1641 C C . GLN A 1 207 ? 19.743 2.817 -14.100 1.00 97.62 207 GLN A C 1
ATOM 1643 O O . GLN A 1 207 ? 18.895 3.226 -14.881 1.00 97.62 207 GLN A O 1
ATOM 1648 N N . GLU A 1 208 ? 21.038 3.098 -14.200 1.00 97.56 208 GLU A N 1
ATOM 1649 C CA . GLU A 1 208 ? 21.613 3.899 -15.277 1.00 97.56 208 GLU A CA 1
ATOM 1650 C C . GLU A 1 208 ? 22.533 3.035 -16.133 1.00 97.56 208 GLU A C 1
ATOM 1652 O O . GLU A 1 208 ? 23.386 2.311 -15.618 1.00 97.56 208 GLU A O 1
ATOM 1657 N N . ILE A 1 209 ? 22.385 3.133 -17.450 1.00 97.00 209 ILE A N 1
ATOM 1658 C CA . ILE A 1 209 ? 23.225 2.417 -18.402 1.00 97.00 209 ILE A CA 1
ATOM 1659 C C . ILE A 1 209 ? 23.564 3.314 -19.586 1.00 97.00 209 ILE A C 1
ATOM 1661 O O . ILE A 1 209 ? 22.691 3.916 -20.203 1.00 97.00 209 ILE A O 1
ATOM 1665 N N . THR A 1 210 ? 24.852 3.414 -19.901 1.00 96.62 210 THR A N 1
ATOM 1666 C CA . THR A 1 210 ? 25.330 4.149 -21.075 1.00 96.62 210 THR A CA 1
ATOM 1667 C C . THR A 1 210 ? 25.520 3.180 -22.225 1.00 96.62 210 THR A C 1
ATOM 1669 O O . THR A 1 210 ? 26.369 2.289 -22.144 1.00 96.62 210 THR A O 1
ATOM 1672 N N . VAL A 1 211 ? 24.754 3.364 -23.299 1.00 94.50 211 VAL A N 1
ATOM 1673 C CA . VAL A 1 211 ? 24.929 2.605 -24.535 1.00 94.50 211 VAL A CA 1
ATOM 1674 C C . VAL A 1 211 ? 26.262 3.031 -25.158 1.00 94.50 211 VAL A C 1
ATOM 1676 O O . VAL A 1 211 ? 26.475 4.226 -25.368 1.00 94.50 211 VAL A O 1
ATOM 1679 N N . PRO A 1 212 ? 27.196 2.108 -25.442 1.00 93.00 212 PRO A N 1
ATOM 1680 C CA . PRO A 1 212 ? 28.480 2.461 -26.025 1.00 93.00 212 PRO A CA 1
ATOM 1681 C C . PRO A 1 212 ? 28.291 3.213 -27.345 1.00 93.00 212 PRO A C 1
ATOM 1683 O O . PRO A 1 212 ? 27.698 2.685 -28.280 1.00 93.00 212 PRO A O 1
ATOM 1686 N N . GLY A 1 213 ? 28.804 4.442 -27.418 1.00 83.44 213 GLY A N 1
ATOM 1687 C CA . GLY A 1 213 ? 29.039 5.117 -28.693 1.00 83.44 213 GLY A CA 1
ATOM 1688 C C . GLY A 1 213 ? 30.233 4.465 -29.386 1.00 83.44 213 GLY A C 1
ATOM 1689 O O . GLY A 1 213 ? 31.209 4.139 -28.713 1.00 83.44 213 GLY A O 1
ATOM 1690 N N . ASP A 1 214 ? 30.168 4.270 -30.701 1.00 67.56 214 ASP A N 1
ATOM 1691 C CA . ASP A 1 214 ? 31.248 3.723 -31.544 1.00 67.56 214 ASP A CA 1
ATOM 1692 C C . ASP A 1 214 ? 31.447 2.199 -31.534 1.00 67.56 214 ASP A C 1
ATOM 1694 O O . ASP A 1 214 ? 32.515 1.698 -31.896 1.00 67.56 214 ASP A O 1
ATOM 1698 N N . VAL A 1 215 ? 30.401 1.431 -31.238 1.00 53.50 215 VAL A N 1
ATOM 1699 C CA . VAL A 1 215 ? 30.327 0.042 -31.712 1.00 53.50 215 VAL A CA 1
ATOM 1700 C C . VAL A 1 215 ? 29.248 -0.080 -32.767 1.00 53.50 215 VAL A C 1
ATOM 1702 O O . VAL A 1 215 ? 28.427 -0.979 -32.721 1.00 53.50 215 VAL A O 1
ATOM 1705 N N . SER A 1 216 ? 29.347 0.733 -33.816 1.00 50.22 216 SER A N 1
ATOM 1706 C CA . SER A 1 216 ? 29.165 0.112 -35.118 1.00 50.22 216 SER A CA 1
ATOM 1707 C C . SER A 1 216 ? 30.297 -0.922 -35.179 1.00 50.22 216 SER A C 1
ATOM 1709 O O . SER A 1 216 ? 31.452 -0.494 -35.318 1.00 50.22 216 SER A O 1
ATOM 1711 N N . PRO A 1 217 ? 30.077 -2.248 -34.964 1.00 49.56 217 PRO A N 1
ATOM 1712 C CA . PRO A 1 217 ? 31.068 -3.216 -35.408 1.00 49.56 217 PRO A CA 1
ATOM 1713 C C . PRO A 1 217 ? 31.223 -2.834 -36.856 1.00 49.56 217 PRO A C 1
ATOM 1715 O O . PRO A 1 217 ? 30.214 -2.866 -37.556 1.00 49.56 217 PRO A O 1
ATOM 1718 N N . GLY A 1 218 ? 32.378 -2.245 -37.204 1.00 43.56 218 GLY A N 1
ATOM 1719 C CA . GLY A 1 218 ? 32.430 -1.379 -38.370 1.00 43.56 218 GLY A CA 1
ATOM 1720 C C . GLY A 1 218 ? 31.679 -2.062 -39.493 1.00 43.56 218 GLY A C 1
ATOM 1721 O O . GLY A 1 218 ? 31.826 -3.280 -39.631 1.00 43.56 218 GLY A O 1
ATOM 1722 N N . TRP A 1 219 ? 30.840 -1.320 -40.215 1.00 43.44 219 TRP A N 1
ATOM 1723 C CA . TRP A 1 219 ? 30.339 -1.721 -41.527 1.00 43.44 219 TRP A CA 1
ATOM 1724 C C . TRP A 1 219 ? 31.557 -1.981 -42.442 1.00 43.44 219 TRP A C 1
ATOM 1726 O O . TRP A 1 219 ? 31.836 -1.287 -43.411 1.00 43.44 219 TRP A O 1
ATOM 1736 N N . VAL A 1 220 ? 32.375 -2.961 -42.081 1.00 42.34 220 VAL A N 1
ATOM 1737 C CA . VAL A 1 220 ? 33.497 -3.546 -42.770 1.00 42.34 220 VAL A CA 1
ATOM 1738 C C . VAL A 1 220 ? 32.822 -4.657 -43.537 1.00 42.34 220 VAL A C 1
ATOM 1740 O O . VAL A 1 220 ? 32.931 -5.812 -43.159 1.00 42.34 220 VAL A O 1
ATOM 1743 N N . GLY A 1 221 ? 32.050 -4.242 -44.545 1.00 42.94 221 GLY A N 1
ATOM 1744 C CA . GLY A 1 221 ? 31.384 -5.091 -45.520 1.00 42.94 221 GLY A CA 1
ATOM 1745 C C . GLY A 1 221 ? 30.639 -6.260 -44.901 1.00 42.94 221 GLY A C 1
ATOM 1746 O O . GLY A 1 221 ? 31.248 -7.292 -44.624 1.00 42.94 221 GLY A O 1
ATOM 1747 N N . GLU A 1 222 ? 29.317 -6.142 -44.781 1.00 42.19 222 GLU A N 1
ATOM 1748 C CA . GLU A 1 222 ? 28.498 -7.340 -44.664 1.00 42.19 222 GLU A CA 1
ATOM 1749 C C . GLU A 1 222 ? 28.959 -8.349 -45.712 1.00 42.19 222 GLU A C 1
ATOM 1751 O O . GLU A 1 222 ? 29.065 -8.091 -46.918 1.00 42.19 222 GLU A O 1
ATOM 1756 N N . SER A 1 223 ? 29.393 -9.469 -45.156 1.00 45.22 223 SER A N 1
ATOM 1757 C CA . SER A 1 223 ? 29.908 -10.605 -45.857 1.00 45.22 223 SER A CA 1
ATOM 1758 C C . SER A 1 223 ? 28.825 -11.095 -46.802 1.00 45.22 223 SER A C 1
ATOM 1760 O O . SER A 1 223 ? 27.635 -11.127 -46.502 1.00 45.22 223 SER A O 1
ATOM 1762 N N . ARG A 1 224 ? 29.284 -11.559 -47.953 1.00 40.44 224 ARG A N 1
ATOM 1763 C CA . ARG A 1 224 ? 28.553 -12.367 -48.925 1.00 40.44 224 ARG A CA 1
ATOM 1764 C C . ARG A 1 224 ? 27.623 -13.443 -48.311 1.00 40.44 224 ARG A C 1
ATOM 1766 O O . ARG A 1 224 ? 26.684 -13.846 -48.980 1.00 40.44 224 ARG A O 1
ATOM 1773 N N . GLU A 1 225 ? 27.840 -13.857 -47.061 1.00 45.84 225 GLU A N 1
ATOM 1774 C CA . GLU A 1 225 ? 26.950 -14.745 -46.297 1.00 45.84 225 GLU A CA 1
ATOM 1775 C C . GLU A 1 225 ? 25.562 -14.147 -45.994 1.00 45.84 225 GLU A C 1
ATOM 1777 O O . GLU A 1 225 ? 24.587 -14.878 -46.116 1.00 45.84 225 GLU A O 1
ATOM 1782 N N . PHE A 1 226 ? 25.424 -12.850 -45.683 1.00 42.47 226 PHE A N 1
ATOM 1783 C CA . PHE A 1 226 ? 24.111 -12.245 -45.375 1.00 42.47 226 PHE A CA 1
ATOM 1784 C C . PHE A 1 226 ? 23.204 -12.163 -46.618 1.00 42.47 226 PHE A C 1
ATOM 1786 O O . PHE A 1 226 ? 22.015 -12.483 -46.571 1.00 42.47 226 PHE A O 1
ATOM 1793 N N . VAL A 1 227 ? 23.793 -11.838 -47.774 1.00 47.59 227 VAL A N 1
ATOM 1794 C CA . VAL A 1 227 ? 23.109 -11.881 -49.080 1.00 47.59 227 VAL A CA 1
ATOM 1795 C C . VAL A 1 227 ? 22.758 -13.325 -49.471 1.00 47.59 227 VAL A C 1
ATOM 1797 O O . VAL A 1 227 ? 21.679 -13.589 -50.000 1.00 47.59 227 VAL A O 1
ATOM 1800 N N . GLU A 1 228 ? 23.635 -14.292 -49.178 1.00 44.75 228 GLU A N 1
ATOM 1801 C CA . GLU A 1 228 ? 23.382 -15.715 -49.448 1.00 44.75 228 GLU A CA 1
ATOM 1802 C C . GLU A 1 228 ? 22.298 -16.319 -48.521 1.00 44.75 228 GLU A C 1
ATOM 1804 O 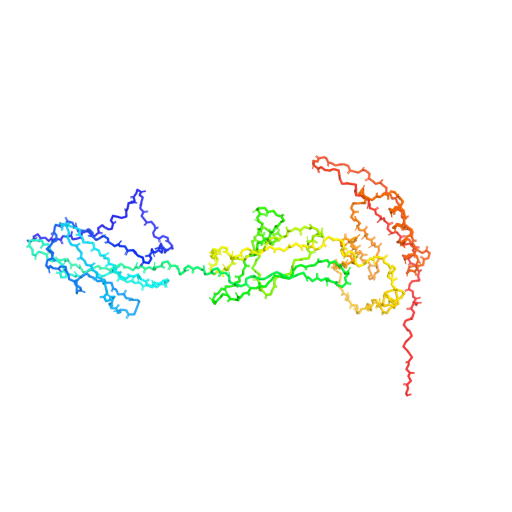O . GLU A 1 228 ? 21.575 -17.221 -48.953 1.00 44.75 228 GLU A O 1
ATOM 1809 N N . GLU A 1 229 ? 22.107 -15.793 -47.305 1.00 41.44 229 GLU A N 1
ATOM 1810 C CA . GLU A 1 229 ? 21.043 -16.203 -46.372 1.00 41.44 229 GLU A CA 1
ATOM 1811 C C . GLU A 1 229 ? 19.672 -15.596 -46.742 1.00 41.44 229 GLU A C 1
ATOM 1813 O O . GLU A 1 229 ? 18.656 -16.298 -46.733 1.00 41.44 229 GLU A O 1
ATOM 1818 N N . MET A 1 230 ? 19.637 -14.342 -47.214 1.00 38.25 230 MET A N 1
ATOM 1819 C CA . MET A 1 230 ? 18.432 -13.714 -47.787 1.00 38.25 230 MET A CA 1
ATOM 1820 C C . MET A 1 230 ? 17.911 -14.450 -49.033 1.00 38.25 230 MET A C 1
ATOM 1822 O O . MET A 1 230 ? 16.700 -14.587 -49.214 1.00 38.25 230 MET A O 1
ATOM 1826 N N . HIS A 1 231 ? 18.791 -15.023 -49.863 1.00 43.25 231 HIS A N 1
ATOM 1827 C CA . HIS A 1 231 ? 18.374 -15.846 -51.006 1.00 43.25 231 HIS A CA 1
ATOM 1828 C C . HIS A 1 231 ? 17.673 -17.164 -50.617 1.00 43.25 231 HIS A C 1
ATOM 1830 O O . HIS A 1 231 ? 16.982 -17.750 -51.459 1.00 43.25 231 HIS A O 1
ATOM 1836 N N . GLN A 1 232 ? 17.818 -17.641 -49.373 1.00 38.12 232 GLN A N 1
ATOM 1837 C CA . GLN A 1 232 ? 17.132 -18.847 -48.890 1.00 38.12 232 GLN A CA 1
ATOM 1838 C C . GLN A 1 232 ? 15.714 -18.564 -48.372 1.00 38.12 232 GLN A C 1
ATOM 1840 O O . GLN A 1 232 ? 14.860 -19.452 -48.433 1.00 38.12 232 GLN A O 1
ATOM 1845 N N . TYR A 1 233 ? 15.419 -17.332 -47.949 1.00 33.09 233 TYR A N 1
ATOM 1846 C CA . TYR A 1 233 ? 14.080 -16.915 -47.530 1.00 33.09 233 TYR A CA 1
ATOM 1847 C C . TYR A 1 233 ? 13.234 -16.474 -48.733 1.00 33.09 233 TYR A C 1
ATOM 1849 O O . TYR A 1 233 ? 12.979 -15.297 -48.971 1.00 33.09 233 TYR A O 1
ATOM 1857 N N . ARG A 1 234 ? 12.737 -17.445 -49.507 1.00 37.22 234 ARG A N 1
ATOM 1858 C CA . ARG A 1 234 ? 11.592 -17.188 -50.391 1.00 37.22 234 ARG A CA 1
ATOM 1859 C C . ARG A 1 234 ? 10.315 -17.223 -49.548 1.00 37.22 234 ARG A C 1
ATOM 1861 O O . ARG A 1 234 ? 10.031 -18.276 -48.972 1.00 37.22 234 ARG A O 1
ATOM 1868 N N . PRO A 1 235 ? 9.518 -16.141 -49.477 1.00 33.62 235 PRO A N 1
ATOM 1869 C CA . PRO A 1 235 ? 8.216 -16.211 -48.832 1.00 33.62 235 PRO A CA 1
ATOM 1870 C C . PRO A 1 235 ? 7.379 -17.283 -49.537 1.00 33.62 235 PRO A C 1
ATOM 1872 O O . PRO A 1 235 ? 7.089 -17.191 -50.730 1.00 33.62 235 PRO A O 1
ATOM 1875 N N . THR A 1 236 ? 7.033 -18.339 -48.802 1.00 33.66 236 THR A N 1
ATOM 1876 C CA . THR A 1 236 ? 6.097 -19.352 -49.287 1.00 33.66 236 THR A CA 1
ATOM 1877 C C . THR A 1 236 ? 4.702 -18.833 -48.981 1.00 33.66 236 THR A C 1
ATOM 1879 O O . THR A 1 236 ? 4.268 -18.848 -47.831 1.00 33.66 236 THR A O 1
ATOM 1882 N N . ILE A 1 237 ? 4.017 -18.323 -50.005 1.00 35.91 237 ILE A N 1
ATOM 1883 C CA . ILE A 1 237 ? 2.598 -17.974 -49.915 1.00 35.91 237 ILE A CA 1
ATOM 1884 C C . ILE A 1 237 ? 1.850 -19.282 -49.636 1.00 35.91 237 ILE A C 1
ATOM 1886 O O . ILE A 1 237 ? 1.831 -20.175 -50.483 1.00 35.91 237 ILE A O 1
ATOM 1890 N N . THR A 1 238 ? 1.304 -19.427 -48.431 1.00 34.88 238 THR A N 1
ATOM 1891 C CA . THR A 1 238 ? 0.520 -20.600 -48.037 1.00 34.88 238 THR A CA 1
ATOM 1892 C C . THR A 1 238 ? -0.963 -20.243 -48.025 1.00 34.88 238 THR A C 1
ATOM 1894 O O . THR A 1 238 ? -1.404 -19.427 -47.229 1.00 34.88 238 THR A O 1
ATOM 1897 N N . GLU A 1 239 ? -1.665 -20.884 -48.960 1.00 38.53 239 GLU A N 1
ATOM 1898 C CA . GLU A 1 239 ? -3.109 -21.117 -49.095 1.00 38.53 239 GLU A CA 1
ATOM 1899 C C . GLU A 1 239 ? -4.108 -19.950 -49.201 1.00 38.53 239 GLU A C 1
ATOM 1901 O O . GLU A 1 239 ? -4.086 -18.943 -48.500 1.00 38.53 239 GLU A O 1
ATOM 1906 N N . GLU A 1 240 ? -5.025 -20.173 -50.145 1.00 43.03 240 GLU A N 1
ATOM 1907 C CA . GLU A 1 240 ? -6.168 -19.358 -50.530 1.00 43.03 240 GLU A CA 1
ATOM 1908 C C . GLU A 1 240 ? -7.189 -19.252 -49.393 1.00 43.03 240 GLU A C 1
ATOM 1910 O O . GLU A 1 240 ? -7.765 -20.249 -48.955 1.00 43.03 240 GLU A O 1
ATOM 1915 N N . THR A 1 241 ? -7.501 -18.027 -48.978 1.00 33.12 241 THR A N 1
ATOM 1916 C CA . THR A 1 241 ? -8.777 -17.722 -48.332 1.00 33.12 241 THR A CA 1
ATOM 1917 C C . THR A 1 241 ? -9.665 -16.984 -49.330 1.00 33.12 241 THR A C 1
ATOM 1919 O O . THR A 1 241 ? -9.509 -15.793 -49.594 1.00 33.12 241 THR A O 1
ATOM 1922 N N . GLU A 1 242 ? -10.613 -17.717 -49.917 1.00 36.47 242 GLU A N 1
ATOM 1923 C CA . GLU A 1 242 ? -11.762 -17.149 -50.626 1.00 36.47 242 GLU A CA 1
ATOM 1924 C C . GLU A 1 242 ? -12.710 -16.486 -49.612 1.00 36.47 242 GLU A C 1
ATOM 1926 O O . GLU A 1 242 ? -13.760 -17.021 -49.271 1.00 36.47 242 GLU A O 1
ATOM 1931 N N . GLU A 1 243 ? -12.363 -15.305 -49.108 1.00 31.11 243 GLU A N 1
ATOM 1932 C CA . GLU A 1 243 ? -13.372 -14.394 -48.571 1.00 31.11 243 GLU A CA 1
ATOM 1933 C C . GLU A 1 243 ? -12.922 -12.944 -48.755 1.00 31.11 243 GLU A C 1
ATOM 1935 O O . GLU A 1 243 ? -11.836 -12.535 -48.347 1.00 31.11 243 GLU A O 1
ATOM 1940 N N . VAL A 1 244 ? -13.759 -12.166 -49.445 1.00 38.59 244 VAL A N 1
ATOM 1941 C CA . VAL A 1 244 ? -13.505 -10.767 -49.795 1.00 38.59 244 VAL A CA 1
ATOM 1942 C C . VAL A 1 244 ? -13.495 -9.927 -48.517 1.00 38.59 244 VAL A C 1
ATOM 1944 O O . VAL A 1 244 ? -14.538 -9.506 -48.022 1.00 38.59 244 VAL A O 1
ATOM 1947 N N . GLY A 1 245 ? -12.299 -9.664 -48.004 1.00 28.12 245 GLY A N 1
ATOM 1948 C CA . GLY A 1 245 ? -12.033 -8.731 -46.919 1.00 28.12 245 GLY A CA 1
ATOM 1949 C C . GLY A 1 245 ? -10.715 -8.011 -47.176 1.00 28.12 245 GLY A C 1
ATOM 1950 O O . GLY A 1 245 ? -9.768 -8.604 -47.685 1.00 28.12 245 GLY A O 1
ATOM 1951 N N . LEU A 1 246 ? -10.654 -6.716 -46.860 1.00 28.25 246 LEU A N 1
ATOM 1952 C CA . LEU A 1 246 ? -9.393 -5.975 -46.780 1.00 28.25 246 LEU A CA 1
ATOM 1953 C C . LEU A 1 246 ? -8.480 -6.690 -45.775 1.00 28.25 246 LEU A C 1
ATOM 1955 O O . LEU A 1 246 ? -8.704 -6.608 -44.569 1.00 28.25 246 LEU A O 1
ATOM 1959 N N . VAL A 1 247 ? -7.480 -7.414 -46.271 1.00 31.14 247 VAL A N 1
ATOM 1960 C CA . VAL A 1 247 ? -6.440 -8.013 -45.434 1.00 31.14 247 VAL A CA 1
ATOM 1961 C C . VAL A 1 247 ? -5.327 -6.985 -45.288 1.00 31.14 247 VAL A C 1
ATOM 1963 O O . VAL A 1 247 ? -4.623 -6.685 -46.249 1.00 31.14 247 VAL A O 1
ATOM 1966 N N . TYR A 1 248 ? -5.182 -6.432 -44.086 1.00 30.92 248 TYR A N 1
ATOM 1967 C CA . TYR A 1 248 ? -4.008 -5.650 -43.716 1.00 30.92 248 TYR A CA 1
ATOM 1968 C C . TYR A 1 248 ? -2.898 -6.626 -43.326 1.00 30.92 248 TYR A C 1
ATOM 1970 O O . TYR A 1 248 ? -3.010 -7.323 -42.319 1.00 30.92 248 TYR A O 1
ATOM 1978 N N . ALA A 1 249 ? -1.840 -6.696 -44.129 1.00 32.19 249 ALA A N 1
ATOM 1979 C CA . ALA A 1 249 ? -0.628 -7.432 -43.797 1.00 32.19 249 ALA A CA 1
ATOM 1980 C C . ALA A 1 249 ? 0.502 -6.420 -43.586 1.00 32.19 249 ALA A C 1
ATOM 1982 O O . ALA A 1 249 ? 1.144 -5.996 -44.542 1.00 32.19 249 ALA A O 1
ATOM 1983 N N . ASN A 1 250 ? 0.728 -6.018 -42.334 1.00 33.28 250 ASN A N 1
ATOM 1984 C CA . ASN A 1 250 ? 1.864 -5.171 -41.977 1.00 33.28 250 ASN A CA 1
ATOM 1985 C C . ASN A 1 250 ? 3.126 -6.037 -41.905 1.00 33.28 250 ASN A C 1
ATOM 1987 O O . ASN A 1 250 ? 3.326 -6.772 -40.939 1.00 33.28 250 ASN A O 1
ATOM 1991 N N . GLY A 1 251 ? 3.967 -5.966 -42.935 1.00 35.81 251 GLY A N 1
ATOM 1992 C CA . GLY A 1 251 ? 5.327 -6.496 -42.902 1.00 35.81 251 GLY A CA 1
ATOM 1993 C C . GLY A 1 251 ? 6.311 -5.376 -42.579 1.00 35.81 251 GLY A C 1
ATOM 1994 O O . GLY A 1 251 ? 6.408 -4.419 -43.341 1.00 35.81 251 GLY A O 1
ATOM 1995 N N . VAL A 1 252 ? 7.036 -5.488 -41.465 1.00 32.62 252 VAL A N 1
ATOM 1996 C CA . VAL A 1 252 ? 8.146 -4.584 -41.128 1.00 32.62 252 VAL A CA 1
ATOM 1997 C C . VAL A 1 252 ? 9.432 -5.216 -41.654 1.00 32.62 252 VAL A C 1
ATOM 1999 O O . VAL A 1 252 ? 9.913 -6.198 -41.089 1.00 32.62 252 VAL A O 1
AT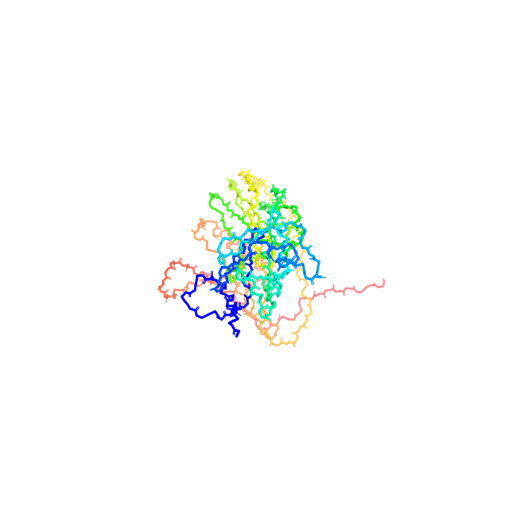OM 2002 N N . PHE A 1 253 ? 9.990 -4.676 -42.737 1.00 34.09 253 PHE A N 1
ATOM 2003 C CA . PHE A 1 253 ? 11.354 -5.000 -43.158 1.00 34.09 253 PHE A CA 1
ATOM 2004 C C . PHE A 1 253 ? 12.320 -4.004 -42.510 1.00 34.09 253 PHE A C 1
ATOM 2006 O O . PHE A 1 253 ? 12.129 -2.800 -42.636 1.00 34.09 253 PHE A O 1
ATOM 2013 N N . ALA A 1 254 ? 13.314 -4.539 -41.791 1.00 35.88 254 ALA A N 1
ATOM 2014 C 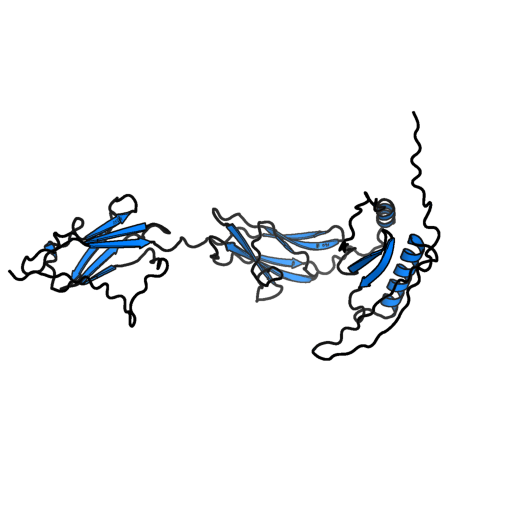CA . ALA A 1 254 ? 14.504 -3.867 -41.259 1.00 35.88 254 ALA A CA 1
ATOM 2015 C C . ALA A 1 254 ? 14.318 -2.400 -40.803 1.00 35.88 254 ALA A C 1
ATOM 2017 O O . ALA A 1 254 ? 14.493 -1.469 -41.580 1.00 35.88 254 ALA A O 1
ATOM 2018 N N . GLY A 1 255 ? 14.037 -2.203 -39.507 1.00 43.91 255 GLY A N 1
ATOM 2019 C CA . GLY A 1 255 ? 14.174 -0.916 -38.814 1.00 43.91 255 GLY A CA 1
ATOM 2020 C C . GLY A 1 255 ? 13.489 0.275 -39.494 1.00 43.91 255 GLY A C 1
ATOM 2021 O O . GLY A 1 255 ? 14.170 1.068 -40.125 1.00 43.91 255 GLY A O 1
ATOM 2022 N N . GLU A 1 256 ? 12.173 0.412 -39.317 1.00 44.78 256 GLU A N 1
ATOM 2023 C CA . GLU A 1 256 ? 11.371 1.613 -39.642 1.00 44.78 256 GLU A CA 1
ATOM 2024 C C . GLU A 1 256 ? 11.492 2.199 -41.066 1.00 44.78 256 GLU A C 1
ATOM 2026 O O . GLU A 1 256 ? 11.048 3.320 -41.301 1.00 44.78 256 GLU A O 1
ATOM 2031 N N . MET A 1 257 ? 12.053 1.483 -42.045 1.00 46.88 257 MET A N 1
ATOM 2032 C CA . MET A 1 257 ? 12.343 2.099 -43.348 1.00 46.88 257 MET A CA 1
ATOM 2033 C C . MET A 1 257 ? 11.271 1.920 -44.424 1.00 46.88 257 MET A C 1
ATOM 2035 O O . MET A 1 257 ? 11.310 2.641 -45.419 1.00 46.88 257 MET A O 1
ATOM 2039 N N . ALA A 1 258 ? 10.287 1.040 -44.240 1.00 46.50 258 ALA A N 1
ATOM 2040 C CA . ALA A 1 258 ? 9.138 1.003 -45.136 1.00 46.50 258 ALA A CA 1
ATOM 2041 C C . ALA A 1 258 ? 7.894 0.376 -44.494 1.00 46.50 258 ALA A C 1
ATOM 2043 O O . ALA A 1 258 ? 7.987 -0.703 -43.905 1.00 46.50 258 ALA A O 1
ATOM 2044 N N . SER A 1 259 ? 6.723 0.999 -44.666 1.00 50.75 259 SER A N 1
ATOM 2045 C CA . SER A 1 259 ? 5.442 0.293 -44.540 1.00 50.75 259 SER A CA 1
ATOM 2046 C C . SER A 1 259 ? 4.963 -0.147 -45.919 1.00 50.75 259 SER A C 1
ATOM 2048 O O . SER A 1 259 ? 5.070 0.600 -46.893 1.00 50.75 259 SER A O 1
ATOM 2050 N N . PHE A 1 260 ? 4.448 -1.372 -46.004 1.00 51.59 260 PHE A N 1
ATOM 2051 C CA . PHE A 1 260 ? 3.899 -1.932 -47.233 1.00 51.59 260 PHE A CA 1
ATOM 2052 C C . PHE A 1 260 ? 2.389 -2.087 -47.087 1.00 51.59 260 PHE A C 1
ATOM 2054 O O . PHE A 1 260 ? 1.928 -2.935 -46.327 1.00 51.59 260 PHE A O 1
ATOM 2061 N N . ASP A 1 261 ? 1.621 -1.310 -47.847 1.00 54.97 261 ASP A N 1
ATOM 2062 C CA . ASP A 1 261 ? 0.183 -1.524 -47.989 1.00 54.97 261 ASP A CA 1
ATOM 2063 C C . ASP A 1 261 ? -0.104 -2.246 -49.301 1.00 54.97 261 ASP A C 1
ATOM 2065 O O . ASP A 1 261 ? 0.131 -1.717 -50.393 1.00 54.97 261 ASP A O 1
ATOM 2069 N N . TYR A 1 262 ? -0.671 -3.444 -49.193 1.00 55.62 262 TYR A N 1
ATOM 2070 C CA . TYR A 1 262 ? -1.118 -4.228 -50.336 1.00 55.62 262 TYR A CA 1
ATOM 2071 C C . TYR A 1 262 ? -2.630 -4.079 -50.517 1.00 55.62 262 TYR A C 1
ATOM 2073 O O . TYR A 1 262 ? -3.407 -4.307 -49.592 1.00 55.62 262 TYR A O 1
ATOM 2081 N N . GLN A 1 263 ? -3.073 -3.739 -51.727 1.00 56.84 263 GLN A N 1
ATOM 2082 C CA . GLN A 1 263 ? -4.480 -3.846 -52.113 1.00 56.84 263 GLN A CA 1
ATOM 2083 C C . GLN A 1 263 ? -4.653 -5.013 -53.071 1.00 56.84 263 GLN A C 1
ATOM 2085 O O . GLN A 1 263 ? -4.045 -5.048 -54.143 1.00 56.84 263 GLN A O 1
ATOM 2090 N N . PHE A 1 264 ? -5.521 -5.948 -52.702 1.00 52.66 264 PHE A N 1
ATOM 2091 C CA . PHE A 1 264 ? -5.866 -7.100 -53.523 1.00 52.66 264 PHE A CA 1
ATOM 2092 C C . PHE A 1 264 ? -7.208 -6.882 -54.234 1.00 52.66 264 PHE A C 1
ATOM 2094 O O . PHE A 1 264 ? -8.152 -6.366 -53.640 1.00 52.66 264 PHE A O 1
ATOM 2101 N N . ASN A 1 265 ? -7.304 -7.299 -55.497 1.00 47.75 265 ASN A N 1
ATOM 2102 C CA . ASN A 1 265 ? -8.561 -7.432 -56.235 1.00 47.75 265 ASN A CA 1
ATOM 2103 C C . ASN A 1 265 ? -8.564 -8.788 -56.948 1.00 47.75 265 ASN A C 1
ATOM 2105 O O . ASN A 1 265 ? -7.616 -9.094 -57.669 1.00 47.75 265 ASN A O 1
ATOM 2109 N N . GLU A 1 266 ? -9.596 -9.605 -56.726 1.00 70.44 266 GLU A N 1
ATOM 2110 C CA . GLU A 1 266 ? -9.708 -10.965 -57.292 1.00 70.44 266 GLU A CA 1
ATOM 2111 C C . GLU A 1 266 ? -8.452 -11.835 -57.059 1.00 70.44 266 GLU A C 1
ATOM 2113 O O . GLU A 1 266 ? -7.954 -12.500 -57.965 1.00 70.44 266 GLU A O 1
ATOM 2118 N N . GLY A 1 267 ? -7.883 -11.780 -55.848 1.00 54.81 267 GLY A N 1
ATOM 2119 C CA . GLY A 1 267 ? -6.680 -12.545 -55.488 1.00 54.81 267 GLY A CA 1
ATOM 2120 C C . GLY A 1 267 ? -5.373 -12.029 -56.107 1.00 54.81 267 GLY A C 1
ATOM 2121 O O . GLY A 1 267 ? -4.327 -12.645 -55.927 1.00 54.81 267 GLY A O 1
ATOM 2122 N N . LYS A 1 268 ? -5.395 -10.891 -56.814 1.00 56.34 268 LYS A N 1
ATOM 2123 C CA . LYS A 1 268 ? -4.205 -10.258 -57.403 1.00 56.34 268 LYS A CA 1
ATOM 2124 C C . LYS A 1 268 ? -3.849 -8.977 -56.662 1.00 56.34 268 LYS A C 1
ATOM 2126 O O . LYS A 1 268 ? -4.724 -8.153 -56.398 1.00 56.34 268 LYS A O 1
ATOM 2131 N N . VAL A 1 269 ? -2.563 -8.773 -56.371 1.00 53.75 269 VAL A N 1
ATOM 2132 C CA . VAL A 1 269 ? -2.061 -7.480 -55.880 1.00 53.75 269 VAL A CA 1
ATOM 2133 C C . VAL A 1 269 ? -2.266 -6.445 -56.985 1.00 53.75 269 VAL A C 1
ATOM 2135 O O . VAL A 1 269 ? -1.727 -6.574 -58.081 1.00 53.75 269 VAL A O 1
ATOM 2138 N N . THR A 1 270 ? -3.074 -5.429 -56.708 1.00 55.25 270 THR A N 1
ATOM 2139 C CA . THR A 1 270 ? -3.384 -4.333 -57.641 1.00 55.25 270 THR A CA 1
ATOM 2140 C C . THR A 1 270 ? -2.669 -3.041 -57.289 1.00 55.25 270 THR A C 1
ATOM 2142 O O . THR A 1 270 ? -2.491 -2.183 -58.152 1.00 55.25 270 THR A O 1
ATOM 2145 N N . ARG A 1 271 ? -2.241 -2.896 -56.032 1.00 53.22 271 ARG A N 1
ATOM 2146 C CA . ARG A 1 271 ? -1.474 -1.748 -55.561 1.00 53.22 271 ARG A CA 1
ATOM 2147 C C . ARG A 1 271 ? -0.573 -2.175 -54.414 1.00 53.22 271 ARG A C 1
ATOM 2149 O O . ARG A 1 271 ? -1.059 -2.784 -53.467 1.00 53.22 271 ARG A O 1
ATOM 2156 N N . THR A 1 272 ? 0.691 -1.789 -54.497 1.00 54.62 272 THR A N 1
ATOM 2157 C CA . THR A 1 272 ? 1.621 -1.795 -53.368 1.00 54.62 272 THR A CA 1
ATOM 2158 C C . THR A 1 272 ? 1.975 -0.342 -53.098 1.00 54.62 272 THR A C 1
ATOM 2160 O O . THR A 1 272 ? 2.460 0.345 -53.999 1.00 54.62 272 THR A O 1
ATOM 2163 N N . VAL A 1 273 ? 1.671 0.158 -51.905 1.00 54.56 273 VAL A N 1
ATOM 2164 C CA . VAL A 1 273 ? 2.176 1.454 -51.442 1.00 54.56 273 VAL A CA 1
ATOM 2165 C C . VAL A 1 273 ? 3.334 1.154 -50.515 1.00 54.56 273 VAL A C 1
ATOM 2167 O O . VAL A 1 273 ? 3.171 0.394 -49.567 1.00 54.56 273 VAL A O 1
ATOM 2170 N N . ILE A 1 274 ? 4.492 1.718 -50.832 1.00 60.47 274 ILE A N 1
ATOM 2171 C CA . ILE A 1 274 ? 5.672 1.648 -49.981 1.00 60.47 274 ILE A CA 1
ATOM 2172 C C . ILE A 1 274 ? 5.842 3.051 -49.410 1.00 60.47 274 ILE A C 1
ATOM 2174 O O . ILE A 1 274 ? 6.135 3.980 -50.165 1.00 60.47 274 ILE A O 1
ATOM 2178 N N . ALA A 1 275 ? 5.562 3.230 -48.122 1.00 53.38 275 ALA A N 1
ATOM 2179 C CA . ALA A 1 275 ? 5.802 4.501 -47.451 1.00 53.38 275 ALA A CA 1
ATOM 2180 C C . ALA A 1 275 ? 7.188 4.453 -46.825 1.00 53.38 275 ALA A C 1
ATOM 2182 O O . ALA A 1 275 ? 7.451 3.582 -46.003 1.00 53.38 275 ALA A O 1
ATOM 2183 N N . PHE A 1 276 ? 8.056 5.375 -47.217 1.00 60.34 276 PHE A N 1
ATOM 2184 C CA . PHE A 1 276 ? 9.397 5.497 -46.660 1.00 60.34 276 PHE A CA 1
ATOM 2185 C C . PHE A 1 276 ? 9.435 6.614 -45.605 1.00 60.34 276 PHE A C 1
ATOM 2187 O O . PHE A 1 276 ? 8.615 7.536 -45.679 1.00 60.34 276 PHE A O 1
ATOM 2194 N N . PRO A 1 277 ? 10.365 6.570 -44.633 1.00 58.31 277 PRO A N 1
ATOM 2195 C CA . PRO A 1 277 ? 10.574 7.673 -43.703 1.00 58.31 277 PRO A CA 1
ATOM 2196 C C . PRO A 1 277 ? 11.017 8.945 -44.438 1.00 58.31 277 PRO A C 1
ATOM 2198 O O . PRO A 1 277 ? 11.452 8.907 -45.591 1.00 58.31 277 PRO A O 1
ATOM 2201 N N . ASP A 1 278 ? 10.913 10.089 -43.758 1.00 63.19 278 ASP A N 1
ATOM 2202 C CA . ASP A 1 278 ? 11.361 11.368 -44.308 1.00 63.19 278 ASP A CA 1
ATOM 2203 C C . ASP A 1 278 ? 12.866 11.325 -44.620 1.00 63.19 278 ASP A C 1
ATOM 2205 O O . ASP A 1 278 ? 13.721 11.307 -43.730 1.00 63.19 278 ASP A O 1
ATOM 2209 N N . PHE A 1 279 ? 13.190 11.326 -45.912 1.00 62.50 279 PHE A N 1
ATOM 2210 C CA . PHE A 1 279 ? 14.566 11.305 -46.382 1.00 62.50 279 PHE A CA 1
ATOM 2211 C C . PHE A 1 279 ? 15.258 12.672 -46.321 1.00 62.50 279 PHE A C 1
ATOM 2213 O O . PHE A 1 279 ? 16.445 12.754 -46.641 1.00 62.50 279 PHE A O 1
ATOM 2220 N N . SER A 1 280 ? 14.571 13.739 -45.896 1.00 65.56 280 SER A N 1
ATOM 2221 C CA . SER A 1 280 ? 15.109 15.108 -45.883 1.00 65.56 280 SER A CA 1
ATOM 2222 C C . SER A 1 280 ? 16.400 15.269 -45.069 1.00 65.56 280 SER A C 1
ATOM 2224 O O . SER A 1 280 ? 17.173 16.195 -45.318 1.00 65.56 280 SER A O 1
ATOM 2226 N N . GLN A 1 281 ? 16.670 14.348 -44.141 1.00 56.69 281 GLN A N 1
ATOM 2227 C CA . GLN A 1 281 ? 17.895 14.304 -43.340 1.00 56.69 281 GLN A CA 1
ATOM 2228 C C . GLN A 1 281 ? 19.117 13.692 -44.055 1.00 56.69 281 GLN A C 1
ATOM 2230 O O . GLN A 1 281 ? 20.241 13.862 -43.583 1.00 56.69 281 GLN A O 1
ATOM 2235 N N . TYR A 1 282 ? 18.932 12.997 -45.182 1.00 67.75 282 TYR A N 1
ATOM 2236 C CA . TYR A 1 282 ? 20.014 12.352 -45.935 1.00 67.75 282 TYR A CA 1
ATOM 2237 C C . TYR A 1 282 ? 20.485 13.216 -47.104 1.00 67.75 282 TYR A C 1
ATOM 2239 O O . TYR A 1 282 ? 19.724 14.007 -47.661 1.00 67.75 282 TYR A O 1
ATOM 2247 N N . SER A 1 283 ? 21.745 13.047 -47.516 1.00 74.62 283 SER A N 1
ATOM 2248 C CA . SER A 1 283 ? 22.273 13.753 -48.686 1.00 74.62 283 SER A CA 1
ATOM 2249 C C . SER A 1 283 ? 21.596 13.275 -49.978 1.00 74.62 283 SER A C 1
ATOM 2251 O O . SER A 1 283 ? 21.243 12.102 -50.090 1.00 74.62 283 SER A O 1
ATOM 2253 N N . GLU A 1 284 ? 21.477 14.140 -50.993 1.00 67.00 284 GLU A N 1
ATOM 2254 C CA . GLU A 1 284 ? 20.930 13.759 -52.313 1.00 67.00 284 GLU A CA 1
ATOM 2255 C C . GLU A 1 284 ? 21.639 12.524 -52.905 1.00 67.00 284 GLU A C 1
ATOM 2257 O O . GLU A 1 284 ? 21.017 11.688 -53.553 1.00 67.00 284 GLU A O 1
ATOM 2262 N N . ALA A 1 285 ? 22.942 12.368 -52.640 1.00 67.06 285 ALA A N 1
ATOM 2263 C CA . ALA A 1 285 ? 23.730 11.232 -53.112 1.00 67.06 285 ALA A CA 1
ATOM 2264 C C . ALA A 1 285 ? 23.417 9.914 -52.382 1.00 67.06 285 ALA A C 1
ATOM 2266 O O . ALA A 1 285 ? 23.656 8.844 -52.944 1.00 67.06 285 ALA A O 1
ATOM 2267 N N . ASP A 1 286 ? 22.948 9.973 -51.135 1.00 62.78 286 ASP A N 1
ATOM 2268 C CA . ASP A 1 286 ? 22.530 8.793 -50.372 1.00 62.78 286 ASP A CA 1
ATOM 2269 C C . ASP A 1 286 ? 21.078 8.435 -50.694 1.00 62.78 286 ASP A C 1
ATOM 2271 O O . ASP A 1 286 ? 20.779 7.262 -50.903 1.00 62.78 286 ASP A O 1
ATOM 2275 N N . GLN A 1 287 ? 20.211 9.442 -50.856 1.00 71.50 287 GLN A N 1
ATOM 2276 C CA . GLN A 1 287 ? 18.846 9.257 -51.355 1.00 71.50 287 GLN A CA 1
ATOM 2277 C C . GLN A 1 287 ? 18.856 8.591 -52.738 1.00 71.50 287 GLN A C 1
ATOM 2279 O O . GLN A 1 287 ? 18.214 7.564 -52.933 1.00 71.50 287 GLN A O 1
ATOM 2284 N N . SER A 1 288 ? 19.659 9.106 -53.679 1.00 68.81 288 SER A N 1
ATOM 2285 C CA . SER A 1 288 ? 19.801 8.520 -55.019 1.00 68.81 288 SER A CA 1
ATOM 2286 C C . SER A 1 288 ? 20.307 7.078 -54.969 1.00 68.81 288 SER A C 1
ATOM 2288 O O . SER A 1 288 ? 19.764 6.226 -55.659 1.00 68.81 288 SER A O 1
ATOM 2290 N N . ARG A 1 289 ? 21.307 6.775 -54.127 1.00 68.44 289 ARG A N 1
ATOM 2291 C CA . ARG A 1 289 ? 21.832 5.405 -53.981 1.00 68.44 289 ARG A CA 1
ATOM 2292 C C . ARG A 1 289 ? 20.798 4.441 -53.408 1.00 68.44 289 ARG A C 1
ATOM 2294 O O . ARG A 1 289 ? 20.752 3.292 -53.834 1.00 68.44 289 ARG A O 1
ATOM 2301 N N . PHE A 1 290 ? 19.975 4.904 -52.471 1.00 71.81 290 PHE A N 1
ATOM 2302 C CA . PHE A 1 290 ? 18.863 4.124 -51.943 1.00 71.81 290 PHE A CA 1
ATOM 2303 C C . PHE A 1 290 ? 17.820 3.826 -53.028 1.00 71.81 290 PHE A C 1
ATOM 2305 O O . PHE A 1 290 ? 17.414 2.676 -53.183 1.00 71.81 290 PHE A O 1
ATOM 2312 N N . PHE A 1 291 ? 17.427 4.828 -53.820 1.00 71.62 291 PHE A N 1
ATOM 2313 C CA . PHE A 1 291 ? 16.470 4.630 -54.910 1.00 71.62 291 PHE A CA 1
ATOM 2314 C C . PHE A 1 291 ? 17.016 3.739 -56.028 1.00 71.62 291 PHE A C 1
ATOM 2316 O O . PHE A 1 291 ? 16.282 2.880 -56.516 1.00 71.62 291 PHE A O 1
ATOM 2323 N N . ASP A 1 292 ? 18.294 3.873 -56.389 1.00 73.00 292 ASP A N 1
ATOM 2324 C CA . ASP A 1 292 ? 18.950 2.995 -57.363 1.00 73.00 292 ASP A CA 1
ATOM 2325 C C . ASP A 1 292 ? 18.950 1.539 -56.874 1.00 73.00 292 ASP A C 1
ATOM 2327 O O . ASP A 1 292 ? 18.542 0.642 -57.612 1.00 73.00 292 ASP A O 1
ATOM 2331 N N . TYR A 1 293 ? 19.314 1.314 -55.606 1.00 70.81 293 TYR A N 1
ATOM 2332 C CA . TYR A 1 293 ? 19.285 -0.007 -54.974 1.00 70.81 293 TYR A CA 1
ATOM 2333 C C . TYR A 1 293 ? 17.875 -0.610 -54.963 1.00 70.81 293 TYR A C 1
ATOM 2335 O O . TYR A 1 293 ? 17.678 -1.737 -55.409 1.00 70.81 293 TYR A O 1
ATOM 2343 N N . MET A 1 294 ? 16.872 0.150 -54.511 1.00 70.75 294 MET A N 1
ATOM 2344 C CA . MET A 1 294 ? 15.482 -0.316 -54.488 1.00 70.75 294 MET A CA 1
ATOM 2345 C C . MET A 1 294 ? 14.954 -0.602 -55.896 1.00 70.75 294 MET A C 1
ATOM 2347 O O . MET A 1 294 ? 14.200 -1.551 -56.089 1.00 70.75 294 MET A O 1
ATOM 2351 N N . THR A 1 295 ? 15.354 0.191 -56.892 1.00 68.94 295 THR A N 1
ATOM 2352 C CA . THR A 1 295 ? 14.983 -0.038 -58.293 1.00 68.94 295 THR A CA 1
ATOM 2353 C C . THR A 1 295 ? 15.595 -1.331 -58.816 1.00 68.94 295 THR A C 1
ATOM 2355 O O . THR A 1 295 ? 14.885 -2.129 -59.427 1.00 68.94 295 THR A O 1
ATOM 2358 N N . GLU A 1 296 ? 16.887 -1.561 -58.575 1.00 68.31 296 GLU A N 1
ATOM 2359 C CA . GLU A 1 296 ? 17.588 -2.783 -58.984 1.00 68.31 296 GLU A CA 1
ATOM 2360 C C . GLU A 1 296 ? 16.989 -4.024 -58.307 1.00 68.31 296 GLU A C 1
ATOM 2362 O O . GLU A 1 296 ? 16.681 -5.007 -58.981 1.00 68.31 296 GLU A O 1
ATOM 2367 N N . GLU A 1 297 ? 16.706 -3.952 -57.007 1.00 67.19 297 GLU A N 1
ATOM 2368 C CA . GLU A 1 297 ? 16.138 -5.068 -56.249 1.00 67.19 297 GLU A CA 1
ATOM 2369 C C . GLU A 1 297 ? 14.706 -5.397 -56.703 1.00 67.19 297 GLU A C 1
ATOM 2371 O O . GLU A 1 297 ? 14.373 -6.550 -56.998 1.00 67.19 297 GLU A O 1
ATOM 2376 N N . LEU A 1 298 ? 13.853 -4.376 -56.849 1.00 66.56 298 LEU A N 1
ATOM 2377 C CA . LEU A 1 298 ? 12.474 -4.561 -57.306 1.00 66.56 298 LEU A CA 1
ATOM 2378 C C . LEU A 1 298 ? 12.417 -5.038 -58.763 1.00 66.56 298 LEU A C 1
ATOM 2380 O O . LEU A 1 298 ? 11.592 -5.889 -59.094 1.00 66.56 298 LEU A O 1
ATOM 2384 N N . SER A 1 299 ? 13.292 -4.544 -59.640 1.00 63.75 299 SER A N 1
ATOM 2385 C CA . SER A 1 299 ? 13.367 -5.034 -61.024 1.00 63.75 299 SER A CA 1
ATOM 2386 C C . SER A 1 299 ? 13.932 -6.456 -61.105 1.00 63.75 299 SER A C 1
ATOM 2388 O O . SER A 1 299 ? 13.466 -7.249 -61.924 1.00 63.75 299 SER A O 1
ATOM 2390 N N . GLY A 1 300 ? 14.839 -6.844 -60.204 1.00 64.81 300 GLY A N 1
ATOM 2391 C CA . GLY A 1 300 ? 15.287 -8.229 -60.052 1.00 64.81 300 GLY A CA 1
ATOM 2392 C C . GLY A 1 300 ? 14.168 -9.178 -59.607 1.00 64.81 300 GLY A C 1
ATOM 2393 O O . GLY A 1 300 ? 14.065 -10.299 -60.112 1.00 64.81 300 GLY A O 1
ATOM 2394 N N . GLN A 1 301 ? 13.296 -8.727 -58.701 1.00 55.81 301 GLN A N 1
ATOM 2395 C CA . GLN A 1 301 ? 12.216 -9.542 -58.137 1.00 55.81 301 GLN A CA 1
ATOM 2396 C C . GLN A 1 301 ? 10.960 -9.600 -59.024 1.00 55.81 301 GLN A C 1
ATOM 2398 O O . GLN A 1 301 ? 10.310 -10.645 -59.103 1.00 55.81 301 GLN A O 1
ATOM 2403 N N . PHE A 1 302 ? 10.617 -8.500 -59.701 1.00 56.88 302 PHE A N 1
ATOM 2404 C CA . PHE A 1 302 ? 9.372 -8.348 -60.466 1.00 56.88 302 PHE A CA 1
ATOM 2405 C C . PHE A 1 302 ? 9.583 -8.221 -61.988 1.00 56.88 302 PHE A C 1
ATOM 2407 O O . PHE A 1 302 ? 8.608 -8.131 -62.740 1.00 56.88 302 PHE A O 1
ATOM 2414 N N . GLY A 1 303 ? 10.832 -8.260 -62.461 1.00 68.31 303 GLY A N 1
ATOM 2415 C CA . GLY A 1 303 ? 11.201 -8.069 -63.867 1.00 68.31 303 GLY A CA 1
ATOM 2416 C C . GLY A 1 303 ? 10.986 -6.632 -64.361 1.00 68.31 303 GLY A C 1
ATOM 2417 O O . GLY A 1 303 ? 10.734 -5.716 -63.580 1.00 68.31 303 GLY A O 1
ATOM 2418 N N . ASP A 1 304 ? 10.994 -6.445 -65.688 1.00 56.31 304 ASP A N 1
ATOM 2419 C CA . ASP A 1 304 ? 10.790 -5.145 -66.368 1.00 56.31 304 ASP A CA 1
ATOM 2420 C C . ASP A 1 304 ? 9.411 -4.488 -66.094 1.00 56.31 304 ASP A C 1
ATOM 2422 O O . ASP A 1 304 ? 9.097 -3.427 -66.636 1.00 56.31 304 ASP A O 1
ATOM 2426 N N . ALA A 1 305 ? 8.544 -5.129 -65.303 1.00 46.72 305 ALA A N 1
ATOM 2427 C CA . ALA A 1 305 ? 7.197 -4.663 -64.980 1.00 46.72 305 ALA A CA 1
ATOM 2428 C C . ALA A 1 305 ? 7.145 -3.687 -63.789 1.00 46.72 305 ALA A C 1
ATOM 2430 O O . ALA A 1 305 ? 6.086 -3.106 -63.537 1.00 46.72 305 ALA A O 1
ATOM 2431 N N . ALA A 1 306 ? 8.254 -3.500 -63.068 1.00 48.09 306 ALA A N 1
ATOM 2432 C CA . ALA A 1 306 ? 8.370 -2.528 -61.989 1.00 48.09 306 ALA A CA 1
ATOM 2433 C C . ALA A 1 306 ? 9.056 -1.253 -62.497 1.00 48.09 306 ALA A C 1
ATOM 2435 O O . ALA A 1 306 ? 10.220 -1.272 -62.886 1.00 48.09 306 ALA A O 1
ATOM 2436 N N . PHE A 1 307 ? 8.338 -0.132 -62.475 1.00 49.91 307 PHE A N 1
ATOM 2437 C CA . PHE A 1 307 ? 8.933 1.193 -62.622 1.00 49.91 307 PHE A CA 1
ATOM 2438 C C . PHE A 1 307 ? 8.493 2.070 -61.453 1.00 49.91 307 PHE A C 1
ATOM 2440 O O . PHE A 1 307 ? 7.340 2.014 -61.017 1.00 49.91 307 PHE A O 1
ATOM 2447 N N . ILE A 1 308 ? 9.430 2.857 -60.934 1.00 52.41 308 ILE A N 1
ATOM 2448 C CA . ILE A 1 308 ? 9.172 3.866 -59.910 1.00 52.41 308 ILE A CA 1
ATOM 2449 C C . ILE A 1 308 ? 8.666 5.115 -60.639 1.00 52.41 308 ILE A C 1
ATOM 2451 O O . ILE A 1 308 ? 9.394 5.708 -61.431 1.00 52.41 308 ILE A O 1
ATOM 2455 N N . ASP A 1 309 ? 7.400 5.479 -60.424 1.00 46.75 309 ASP A N 1
ATOM 2456 C CA . ASP A 1 309 ? 6.847 6.761 -60.871 1.00 46.75 309 ASP A CA 1
ATOM 2457 C C . ASP A 1 309 ? 6.976 7.778 -59.729 1.00 46.75 309 ASP A C 1
ATOM 2459 O O . ASP A 1 309 ? 6.278 7.688 -58.713 1.00 46.75 309 ASP A O 1
ATOM 2463 N N . GLU A 1 310 ? 7.907 8.721 -59.879 1.00 48.59 310 GLU A N 1
ATOM 2464 C CA . GLU A 1 310 ? 8.081 9.848 -58.965 1.00 48.59 310 GLU A CA 1
ATOM 2465 C C . GLU A 1 310 ? 7.033 10.926 -59.270 1.00 48.59 310 GLU A C 1
ATOM 2467 O O . GLU A 1 310 ? 7.277 11.889 -60.001 1.00 48.59 310 GLU A O 1
ATOM 2472 N N . SER A 1 311 ? 5.833 10.785 -58.706 1.00 41.41 311 SER A N 1
ATOM 2473 C CA . SER A 1 311 ? 4.824 11.843 -58.770 1.00 41.41 311 SER A CA 1
ATOM 2474 C C . SER A 1 311 ? 4.799 12.654 -57.474 1.00 41.41 311 SER A C 1
ATOM 2476 O O . SER A 1 311 ? 4.359 12.161 -56.438 1.00 41.41 311 SER A O 1
ATOM 2478 N N . TYR A 1 312 ? 5.207 13.923 -57.535 1.00 36.59 312 TYR A N 1
ATOM 2479 C CA . TYR A 1 312 ? 5.009 14.884 -56.447 1.00 36.59 312 TYR A CA 1
ATOM 2480 C C . TYR A 1 312 ? 3.589 15.459 -56.516 1.00 36.59 312 TYR A C 1
ATOM 2482 O O . TYR A 1 312 ? 3.255 16.172 -57.465 1.00 36.59 312 TYR A O 1
ATOM 2490 N N . SER A 1 313 ? 2.742 15.186 -55.520 1.00 35.91 313 SER A N 1
ATOM 2491 C CA . SER A 1 313 ? 1.451 15.871 -55.384 1.00 35.91 313 SER A CA 1
ATOM 2492 C C . SER A 1 313 ? 1.463 16.830 -54.197 1.00 35.91 313 SER A C 1
ATOM 2494 O O . SER A 1 313 ? 1.415 16.406 -53.046 1.00 35.91 313 SER A O 1
ATOM 2496 N N . GLU A 1 314 ? 1.468 18.136 -54.469 1.00 32.34 314 GLU A N 1
ATOM 2497 C CA . GLU A 1 314 ? 1.190 19.150 -53.450 1.00 32.34 314 GLU A CA 1
ATOM 2498 C C . GLU A 1 314 ? -0.327 19.249 -53.228 1.00 32.34 314 GLU A C 1
ATOM 2500 O O . GLU A 1 314 ? -1.047 19.882 -54.003 1.00 32.34 314 GLU A O 1
ATOM 2505 N N . SER A 1 315 ? -0.838 18.649 -52.153 1.00 29.64 315 SER A N 1
ATOM 2506 C CA . SER A 1 315 ? -2.180 18.956 -51.648 1.00 29.64 315 SER A CA 1
ATOM 2507 C C . SER A 1 315 ? -2.091 19.441 -50.208 1.00 29.64 315 SER A C 1
ATOM 2509 O O . SER A 1 315 ? -1.729 18.688 -49.311 1.00 29.64 315 SER A O 1
ATOM 2511 N N . GLY A 1 316 ? -2.395 20.720 -49.986 1.00 27.78 316 GLY A N 1
ATOM 2512 C CA . GLY A 1 316 ? -2.310 21.345 -48.669 1.00 27.78 316 GLY A CA 1
ATOM 2513 C C . GLY A 1 316 ? -3.612 21.309 -47.869 1.00 27.78 316 GLY A C 1
ATOM 2514 O O . GLY A 1 316 ? -4.679 21.497 -48.440 1.00 27.78 316 GLY A O 1
ATOM 2515 N N . VAL A 1 317 ? -3.486 21.225 -46.537 1.00 25.91 317 VAL A N 1
ATOM 2516 C CA . VAL A 1 317 ? -4.200 22.045 -45.533 1.00 25.91 317 VAL A CA 1
ATOM 2517 C C . VAL A 1 317 ? -3.253 22.256 -44.340 1.00 25.91 317 VAL A C 1
ATOM 2519 O O . VAL A 1 317 ? -2.594 21.330 -43.886 1.00 25.91 317 VAL A O 1
ATOM 2522 N N . ARG A 1 318 ? -3.154 23.502 -43.853 1.00 32.06 318 ARG A N 1
ATOM 2523 C CA . ARG A 1 318 ? -2.227 23.942 -42.797 1.00 32.06 318 ARG A CA 1
ATOM 2524 C C . ARG A 1 318 ? -2.782 23.719 -41.385 1.00 32.06 318 ARG A C 1
ATOM 2526 O O . ARG A 1 318 ? -3.726 24.410 -41.011 1.00 32.06 318 ARG A O 1
ATOM 2533 N N . SER A 1 319 ? -2.063 22.943 -40.575 1.00 28.62 319 SER A N 1
ATOM 2534 C CA . SER A 1 319 ? -1.689 23.302 -39.195 1.00 28.62 319 SER A CA 1
ATOM 2535 C C . SER A 1 319 ? -0.618 22.337 -38.668 1.00 28.62 319 SER A C 1
ATOM 2537 O O . SER A 1 319 ? -0.916 21.167 -38.480 1.00 28.62 319 SER A O 1
ATOM 2539 N N . ALA A 1 320 ? 0.576 22.879 -38.392 1.00 30.42 320 ALA A N 1
ATOM 2540 C CA . ALA A 1 320 ? 1.764 22.245 -37.796 1.00 30.42 320 ALA A CA 1
ATOM 2541 C C . ALA A 1 320 ? 2.543 21.239 -38.676 1.00 30.42 320 ALA A C 1
ATOM 2543 O O . ALA A 1 320 ? 2.091 20.132 -38.919 1.00 30.42 320 ALA A O 1
ATOM 2544 N N . GLY A 1 321 ? 3.760 21.638 -39.075 1.00 27.95 321 GLY A N 1
ATOM 2545 C CA . GLY A 1 321 ? 4.766 20.773 -39.708 1.00 27.95 321 GLY A CA 1
ATOM 2546 C C . GLY A 1 321 ? 4.551 20.545 -41.204 1.00 27.95 321 GLY A C 1
ATOM 2547 O O . GLY A 1 321 ? 3.474 20.158 -41.637 1.00 27.95 321 GLY A O 1
ATOM 2548 N N . TRP A 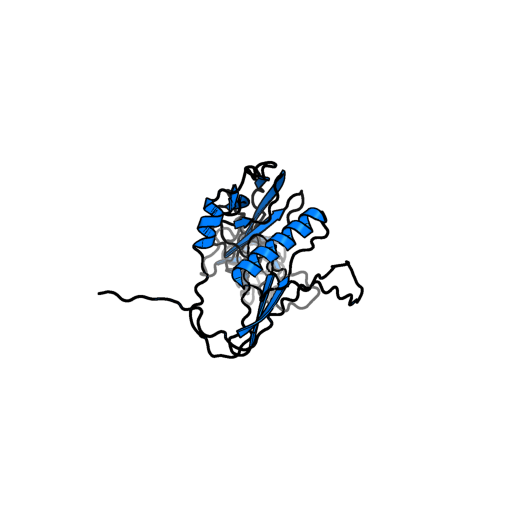1 322 ? 5.575 20.809 -42.016 1.00 25.25 322 TRP A N 1
ATOM 2549 C CA . TRP A 1 322 ? 5.609 20.286 -43.380 1.00 25.25 322 TRP A CA 1
ATOM 2550 C C . TRP A 1 322 ? 6.067 18.832 -43.283 1.00 25.25 322 TRP A C 1
ATOM 2552 O O . TRP A 1 322 ? 7.177 18.592 -42.825 1.00 25.25 322 TRP A O 1
ATOM 2562 N N . VAL A 1 323 ? 5.228 17.889 -43.698 1.00 29.58 323 VAL A N 1
ATOM 2563 C CA . VAL A 1 323 ? 5.666 16.537 -44.057 1.00 29.58 323 VAL A CA 1
ATOM 2564 C C . VAL A 1 323 ? 5.561 16.477 -45.572 1.00 29.58 323 VAL A C 1
ATOM 2566 O O . VAL A 1 323 ? 4.480 16.680 -46.127 1.00 29.58 323 VAL A O 1
ATOM 2569 N N . ALA A 1 324 ? 6.687 16.290 -46.254 1.00 30.19 324 ALA A N 1
ATOM 2570 C CA . ALA A 1 324 ? 6.663 15.946 -47.664 1.00 30.19 324 ALA A CA 1
ATOM 2571 C C . ALA A 1 324 ? 6.265 14.468 -47.760 1.00 30.19 324 ALA A C 1
ATOM 2573 O O . ALA A 1 324 ? 7.097 13.586 -47.577 1.00 30.19 324 ALA A O 1
ATOM 2574 N N . GLU A 1 325 ? 4.989 14.182 -48.013 1.00 33.59 325 GLU A N 1
ATOM 2575 C CA . GLU A 1 325 ? 4.583 12.836 -48.417 1.00 33.59 325 GLU A CA 1
ATOM 2576 C C . GLU A 1 325 ? 5.092 12.586 -49.839 1.00 33.59 325 GLU A C 1
ATOM 2578 O O . GLU A 1 325 ? 4.481 12.997 -50.828 1.00 33.59 325 GLU A O 1
ATOM 2583 N N . THR A 1 326 ? 6.232 11.908 -49.951 1.00 35.22 326 THR A N 1
ATOM 2584 C CA . THR A 1 326 ? 6.632 11.302 -51.222 1.00 35.22 326 THR A CA 1
ATOM 2585 C C . THR A 1 326 ? 5.863 9.996 -51.351 1.00 35.22 326 THR A C 1
ATOM 2587 O O . THR A 1 326 ? 6.166 9.012 -50.682 1.00 35.22 326 THR A O 1
ATOM 2590 N N . SER A 1 327 ? 4.820 9.993 -52.176 1.00 36.84 327 SER A N 1
ATOM 2591 C CA . SER A 1 327 ? 4.058 8.783 -52.473 1.00 36.84 327 SER A CA 1
ATOM 2592 C C . SER A 1 327 ? 4.599 8.149 -53.751 1.00 36.84 327 SER A C 1
ATOM 2594 O O . SER A 1 327 ? 4.367 8.640 -54.852 1.00 36.84 327 SER A O 1
ATOM 2596 N N . ILE A 1 328 ? 5.322 7.036 -53.608 1.00 39.41 328 ILE A N 1
ATOM 2597 C CA . ILE A 1 328 ? 5.763 6.233 -54.752 1.00 39.41 328 ILE A CA 1
ATOM 2598 C C . ILE A 1 328 ? 4.604 5.345 -55.190 1.00 39.41 328 ILE A C 1
ATOM 2600 O O . ILE A 1 328 ? 4.070 4.546 -54.415 1.00 39.41 328 ILE A O 1
ATOM 2604 N N . ARG A 1 329 ? 4.195 5.486 -56.453 1.00 38.53 329 ARG A N 1
ATOM 2605 C CA . ARG A 1 329 ? 3.132 4.671 -57.038 1.00 38.53 329 ARG A CA 1
ATOM 2606 C C . ARG A 1 329 ? 3.749 3.613 -57.943 1.00 38.53 329 ARG A C 1
ATOM 2608 O O . ARG A 1 329 ? 4.097 3.889 -59.083 1.00 38.53 329 ARG A O 1
ATOM 2615 N N . LEU A 1 330 ? 3.834 2.381 -57.450 1.00 38.75 330 LEU A N 1
ATOM 2616 C CA . LEU A 1 330 ? 4.144 1.230 -58.295 1.00 38.75 330 LEU A CA 1
ATOM 2617 C C . LEU A 1 330 ? 2.884 0.853 -59.087 1.00 38.75 330 LEU A C 1
ATOM 2619 O O . LEU A 1 330 ? 1.894 0.390 -58.515 1.00 38.75 330 LEU A O 1
ATOM 2623 N N . VAL A 1 331 ? 2.898 1.086 -60.402 1.00 38.25 331 VAL A N 1
ATOM 2624 C CA . VAL A 1 331 ? 1.822 0.675 -61.316 1.00 38.25 331 VAL A CA 1
ATOM 2625 C C . VAL A 1 331 ? 2.286 -0.553 -62.091 1.00 38.25 331 VAL A C 1
ATOM 2627 O O . VAL A 1 331 ? 3.003 -0.443 -63.082 1.00 38.25 331 VAL A O 1
ATOM 2630 N N . LEU A 1 332 ? 1.853 -1.736 -61.658 1.00 37.81 332 LEU A N 1
ATOM 2631 C CA . LEU A 1 332 ? 2.110 -2.981 -62.382 1.00 37.81 332 LEU A CA 1
ATOM 2632 C C . LEU A 1 332 ? 1.247 -3.012 -63.650 1.00 37.81 332 LEU A C 1
ATOM 2634 O O . LEU A 1 332 ? 0.026 -3.162 -63.588 1.00 37.81 332 LEU A O 1
ATOM 2638 N N . ASN A 1 333 ? 1.870 -2.845 -64.816 1.00 33.03 333 ASN A N 1
ATOM 2639 C CA . ASN A 1 333 ? 1.155 -2.779 -66.086 1.00 33.03 333 ASN A CA 1
ATOM 2640 C C . ASN A 1 333 ? 1.200 -4.127 -66.824 1.00 33.03 333 ASN A C 1
ATOM 2642 O O . ASN A 1 333 ? 2.036 -4.317 -67.703 1.00 33.03 333 ASN A O 1
ATOM 2646 N N . ARG A 1 334 ? 0.300 -5.060 -66.469 1.00 36.47 334 ARG A N 1
ATOM 2647 C CA . ARG A 1 334 ? -0.311 -6.054 -67.387 1.00 36.47 334 ARG A CA 1
ATOM 2648 C C . ARG A 1 334 ? -1.353 -6.928 -66.683 1.00 36.47 334 ARG A C 1
ATOM 2650 O O . ARG A 1 334 ? -1.091 -7.492 -65.628 1.00 36.47 334 ARG A O 1
ATOM 2657 N N . SER A 1 335 ? -2.525 -7.069 -67.309 1.00 43.06 335 SER A N 1
ATOM 2658 C CA . SER A 1 335 ? -3.661 -7.861 -66.815 1.00 43.06 335 SER A CA 1
ATOM 2659 C C . SER A 1 335 ? -3.829 -9.230 -67.484 1.00 43.06 335 SER A C 1
ATOM 2661 O O . SER A 1 335 ? -4.835 -9.888 -67.236 1.00 43.06 335 SER A O 1
ATOM 2663 N N . GLU A 1 336 ? -2.892 -9.692 -68.310 1.00 41.41 336 GLU A N 1
ATOM 2664 C CA . GLU A 1 336 ? -2.995 -10.992 -68.985 1.00 41.41 336 GLU A CA 1
ATOM 2665 C C . GLU A 1 336 ? -1.646 -11.724 -68.856 1.00 41.41 336 GLU A C 1
ATOM 2667 O O . GLU A 1 336 ? -0.600 -11.132 -69.112 1.00 41.41 336 GLU A O 1
ATOM 2672 N N . ASP A 1 337 ? -1.697 -12.982 -68.401 1.00 39.81 337 ASP A N 1
ATOM 2673 C CA . ASP A 1 337 ? -0.592 -13.945 -68.222 1.00 39.81 337 ASP A CA 1
ATOM 2674 C C . ASP A 1 337 ? 0.265 -13.897 -66.935 1.00 39.81 337 ASP A C 1
ATOM 2676 O O . ASP A 1 337 ? 1.490 -13.972 -66.978 1.00 39.81 337 ASP A O 1
ATOM 2680 N N . LEU A 1 338 ? -0.377 -13.957 -65.759 1.00 39.34 338 LEU A N 1
ATOM 2681 C CA . LEU A 1 338 ? 0.188 -14.696 -64.611 1.00 39.34 338 LEU A CA 1
ATOM 2682 C C . LEU A 1 338 ? -0.399 -16.113 -64.576 1.00 39.34 338 LEU A C 1
ATOM 2684 O O . LEU A 1 338 ? -1.107 -16.504 -63.654 1.00 39.34 338 LEU A O 1
ATOM 2688 N N . THR A 1 339 ? -0.115 -16.893 -65.613 1.00 37.25 339 THR A N 1
ATOM 2689 C CA . THR A 1 339 ? -0.155 -18.353 -65.528 1.00 37.25 339 THR A CA 1
ATOM 2690 C C . THR A 1 339 ? 1.267 -18.847 -65.726 1.00 37.25 339 THR A C 1
ATOM 2692 O O . THR A 1 339 ? 1.873 -18.590 -66.761 1.00 37.25 339 THR A O 1
ATOM 2695 N N . THR A 1 340 ? 1.772 -19.571 -64.724 1.00 35.47 340 THR A N 1
ATOM 2696 C CA . THR A 1 340 ? 3.019 -20.353 -64.769 1.00 35.47 340 THR A CA 1
ATOM 2697 C C . THR A 1 340 ? 4.325 -19.592 -64.476 1.00 35.47 340 THR A C 1
ATOM 2699 O O . THR A 1 340 ? 5.218 -19.507 -65.310 1.00 35.47 340 THR A O 1
ATOM 2702 N N . ALA A 1 341 ? 4.519 -19.197 -63.214 1.00 26.53 341 ALA A N 1
ATOM 2703 C CA . ALA A 1 341 ? 5.828 -19.342 -62.569 1.00 26.53 341 ALA A CA 1
ATOM 2704 C C . ALA A 1 341 ? 5.772 -20.628 -61.730 1.00 26.53 341 ALA A C 1
ATOM 2706 O O . ALA A 1 341 ? 5.318 -20.642 -60.589 1.00 26.53 341 ALA A O 1
ATOM 2707 N N . GLY A 1 342 ? 6.088 -21.750 -62.378 1.00 23.41 342 GLY A N 1
ATOM 2708 C CA . GLY A 1 342 ? 5.921 -23.088 -61.823 1.00 23.41 342 GLY A CA 1
ATOM 2709 C C . GLY A 1 342 ? 6.822 -23.359 -60.620 1.00 23.41 342 GLY A C 1
ATOM 2710 O O . GLY A 1 342 ? 8.046 -23.333 -60.720 1.00 23.41 342 GLY A O 1
ATOM 2711 N N . VAL A 1 343 ? 6.185 -23.733 -59.514 1.00 22.81 343 VAL A N 1
ATOM 2712 C CA . VAL A 1 343 ? 6.709 -24.709 -58.559 1.00 22.81 343 VAL A CA 1
ATOM 2713 C C . VAL A 1 343 ? 6.929 -26.022 -59.323 1.00 22.81 343 VAL A C 1
ATOM 2715 O O . VAL A 1 343 ? 5.971 -26.648 -59.774 1.00 22.81 343 VAL A O 1
ATOM 2718 N N . MET A 1 344 ? 8.183 -26.445 -59.500 1.00 22.22 344 MET A N 1
ATOM 2719 C CA . MET A 1 344 ? 8.491 -27.827 -59.878 1.00 22.22 344 MET A CA 1
ATOM 2720 C C . MET A 1 344 ? 8.666 -28.654 -58.603 1.00 22.22 344 MET A C 1
ATOM 2722 O O . MET A 1 344 ? 9.718 -28.613 -57.973 1.00 22.22 344 MET A O 1
ATOM 2726 N N . ILE A 1 345 ? 7.641 -29.428 -58.245 1.00 23.77 345 ILE A N 1
ATOM 2727 C CA . ILE A 1 345 ? 7.791 -30.601 -57.378 1.00 23.77 345 ILE A CA 1
ATOM 2728 C C . ILE A 1 345 ? 8.001 -31.793 -58.314 1.00 23.77 345 ILE A C 1
ATOM 2730 O O . ILE A 1 345 ? 7.108 -32.155 -59.077 1.00 23.77 345 ILE A O 1
ATOM 2734 N N . SER A 1 346 ? 9.194 -32.385 -58.282 1.00 21.31 346 SER A N 1
ATOM 2735 C CA . SER A 1 346 ? 9.450 -33.680 -58.917 1.00 21.31 346 SER A CA 1
ATOM 2736 C C . SER A 1 346 ? 9.095 -34.790 -57.926 1.00 21.31 346 SER A C 1
ATOM 2738 O O . SER A 1 346 ? 9.626 -34.762 -56.816 1.00 21.31 346 SER A O 1
ATOM 2740 N N . PRO A 1 347 ? 8.273 -35.791 -58.286 1.00 24.70 347 PRO A N 1
ATOM 2741 C CA . PRO A 1 347 ? 8.182 -37.017 -57.512 1.00 24.70 347 PRO A CA 1
ATOM 2742 C C . PRO A 1 347 ? 9.269 -37.982 -57.994 1.00 24.70 347 PRO A C 1
ATOM 2744 O O . PRO A 1 347 ? 9.467 -38.138 -59.200 1.00 24.70 347 PRO A O 1
ATOM 2747 N N . VAL A 1 348 ? 9.957 -38.650 -57.075 1.00 24.28 348 VAL A N 1
ATOM 2748 C CA . VAL A 1 348 ? 10.662 -39.893 -57.401 1.00 24.28 348 VAL A CA 1
ATOM 2749 C C . VAL A 1 348 ? 10.458 -40.872 -56.249 1.00 24.28 348 VAL A C 1
ATOM 2751 O O . VAL A 1 348 ? 10.645 -40.500 -55.089 1.00 24.28 348 VAL A O 1
ATOM 2754 N N . ASP A 1 349 ? 10.031 -42.079 -56.622 1.00 32.94 349 ASP A N 1
ATOM 2755 C CA . ASP A 1 349 ? 10.157 -43.324 -55.855 1.00 32.94 349 ASP A CA 1
ATOM 2756 C C . ASP A 1 349 ? 11.600 -43.608 -55.398 1.00 32.94 349 ASP A C 1
ATOM 2758 O O . ASP A 1 349 ? 12.551 -43.266 -56.145 1.00 32.94 349 ASP A O 1
#